Protein AF-0000000073648178 (afdb_homodimer)

Organism: Spodoptera exigua (NCBI:txid7107)

Radius of gyration: 24.56 Å; Cα contacts (8 Å, |Δi|>4): 548; chains: 2; bounding box: 103×76×48 Å

pLDDT: mean 75.95, std 27.5, range [24.44, 98.38]

Sequence (230 aa):
MSKGWILGHNEEDAAQNRVTLTKGETSDDYILFYQQTCDVPAIPYDFGRCDVVYRGEPNEKIYRFETSSSFLPSSIYTEGLGTNVGKVRLVSQRGEMLYAIVRMYGKIIEDNSESMSKGWILGHNEEDAAQNRVTLTKGETSDDYILFYQQTCDVPAIPYDFGRCDVVYRGEPNEKIYRFETSSSFLPSSIYTEGLGTNVGKVRLVSQRGEMLYAIVRMYGKIIEDNSES

Solvent-accessible surface area (backbone atoms only — not comparable to full-atom values): 12731 Å² total; per-residue (Å²): 134,80,78,74,77,71,77,71,75,69,78,66,72,72,66,67,80,65,70,73,72,63,81,65,68,74,76,63,93,55,41,64,73,45,77,46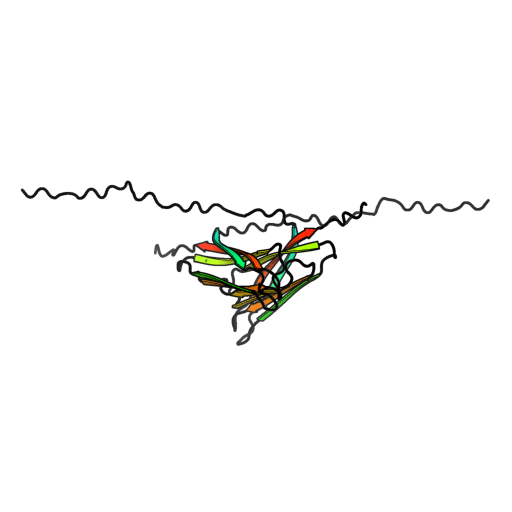,76,43,78,36,68,54,32,85,87,30,64,25,75,45,79,47,76,46,78,54,57,89,45,31,30,28,30,30,44,34,42,34,24,87,35,46,40,47,36,36,40,36,36,28,42,51,30,34,44,38,40,38,38,38,31,20,30,71,45,29,41,28,46,34,40,41,36,33,22,18,47,73,53,75,78,73,59,82,115,135,80,77,75,79,72,77,71,74,69,78,70,74,72,69,70,81,68,71,74,67,58,77,65,69,77,75,62,93,54,41,78,74,46,75,47,75,42,78,37,67,54,32,84,87,30,63,27,77,45,79,47,75,47,79,55,56,90,46,31,28,28,29,31,44,36,41,35,24,88,35,47,39,48,35,36,40,36,35,29,42,50,31,33,42,37,41,37,38,38,31,22,30,70,46,29,41,29,46,35,40,41,37,36,24,17,48,74,55,75,78,74,60,84,114

Secondary structure (DSSP, 8-state):
----------TT------------------EEEEEEEEEE---TTS--EEEEEEE--TTEEEEEEEEE-SS-EEEEEEE-TTSSEEEEEEEEPTTS-EEEEEEEEEEE-------/----------GGG-----------------EEEEEEEEEE---TTS--EEEEEEE--TTEEEEEEEEE-SS-EEEEEEE-TTSSEEEEEEEEPTTS-EEEEEEEEEEE-------

Nearest PDB structures (foldseek):
  3isr-assembly1_B  TM=4.084E-01  e=4.985E-01  Cytophaga hutchinsonii ATCC 33406
  1o7d-assembly1_C  TM=2.820E-01  e=4.710E+00  Bos taurus
  7ehg-assembly5_E  TM=2.317E-01  e=3.996E+00  Microbacterium sp. XT11
  8ag3-assembly1_D  TM=2.705E-01  e=7.712E+00  Vaccinia virus Western Reserve
  3isr-assembly1_B  TM=4.312E-01  e=8.578E-01  Cytophaga hutchinsonii ATCC 33406

Foldseek 3Di:
DPPPPPPPPPPPPCPPVPPVPPPPPVPDVWDWDDKDKDKFAFDAQAKDKDKDKFAADFQWFWADKDKDDPDDWPDKDWDGHRGRMIMIMTIRPHRHIDIMMMITITDGHPPPVPD/DPPPPPPPPPPPPCPPPPPPPPPPPVPDVWDWDDKDKDKFAFDAQAKDKDKDKFAADQQWFWADKDKDDPADWPDKDWDGHGGRMIMIMTIRPHRHIDIMMMITITDGHPPPPPD

Structure (mmCIF, N/CA/C/O backbone):
data_AF-0000000073648178-model_v1
#
loop_
_entity.id
_entity.type
_entity.pdbx_description
1 polymer 'Uncharacterized protein'
#
loop_
_atom_site.group_PDB
_atom_site.id
_atom_site.type_symbol
_atom_site.label_atom_id
_atom_site.label_alt_id
_atom_site.label_comp_id
_atom_site.label_asym_id
_atom_site.label_entity_id
_atom_site.label_seq_id
_atom_site.pdbx_PDB_ins_code
_atom_site.Cartn_x
_atom_site.Cartn_y
_atom_site.Cartn_z
_atom_site.occupancy
_atom_site.B_iso_or_equiv
_atom_site.auth_seq_id
_atom_site.auth_comp_id
_atom_site.auth_asym_id
_atom_site.auth_atom_id
_atom_site.pdbx_PDB_model_num
ATOM 1 N N . MET A 1 1 ? -57.781 -28.844 -22.594 1 25.91 1 MET A N 1
ATOM 2 C CA . MET A 1 1 ? -57.031 -27.875 -23.344 1 25.91 1 MET A CA 1
ATOM 3 C C . MET A 1 1 ? -56.344 -26.859 -22.422 1 25.91 1 MET A C 1
ATOM 5 O O . MET A 1 1 ? -57 -25.922 -21.938 1 25.91 1 MET A O 1
ATOM 9 N N . SER A 1 2 ? -55.594 -27.312 -21.469 1 28.3 2 SER A N 1
ATOM 10 C CA . SER A 1 2 ? -54.969 -26.641 -20.344 1 28.3 2 SER A CA 1
ATOM 11 C C . SER A 1 2 ? -53.969 -25.594 -20.828 1 28.3 2 SER A C 1
ATOM 13 O O . SER A 1 2 ? -53.125 -25.875 -21.672 1 28.3 2 SER A O 1
ATOM 15 N N . LYS A 1 3 ? -54.5 -24.312 -20.812 1 30.58 3 LYS A N 1
ATOM 16 C CA . LYS A 1 3 ? -53.812 -23.062 -21.203 1 30.58 3 LYS A CA 1
ATOM 17 C C . LYS A 1 3 ? -52.5 -22.922 -20.484 1 30.58 3 LYS A C 1
ATOM 19 O O . LYS A 1 3 ? -52.438 -22.859 -19.25 1 30.58 3 LYS A O 1
ATOM 24 N N . GLY A 1 4 ? -51.469 -23.547 -20.984 1 28.3 4 GLY A N 1
ATOM 25 C CA . GLY A 1 4 ? -50.094 -23.531 -20.5 1 28.3 4 GLY A CA 1
ATOM 26 C C . GLY A 1 4 ? -49.562 -22.125 -20.344 1 28.3 4 GLY A C 1
ATOM 27 O O . GLY A 1 4 ? -49.531 -21.328 -21.297 1 28.3 4 GLY A O 1
ATOM 28 N N . TRP A 1 5 ? -49.938 -21.484 -19.188 1 31.59 5 TRP A N 1
ATOM 29 C CA . TRP A 1 5 ? -49.438 -20.156 -18.812 1 31.59 5 TRP A CA 1
ATOM 30 C C . TRP A 1 5 ? -47.938 -20.047 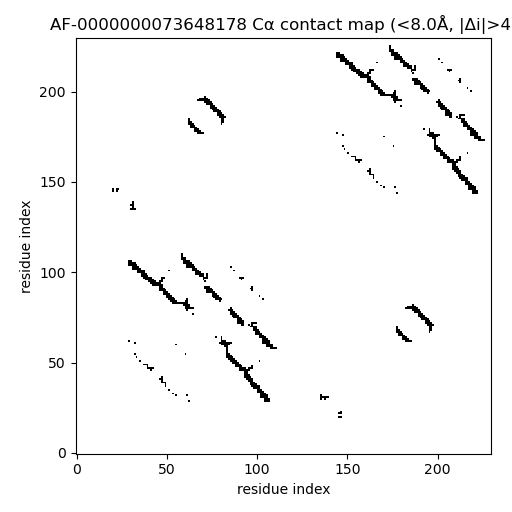-19.031 1 31.59 5 TRP A C 1
ATOM 32 O O . TRP A 1 5 ? -47.156 -20.828 -18.469 1 31.59 5 TRP A O 1
ATOM 42 N N . ILE A 1 6 ? -47.594 -19.859 -20.234 1 29.08 6 ILE A N 1
ATOM 43 C CA . ILE A 1 6 ? -46.219 -19.516 -20.609 1 29.08 6 ILE A CA 1
ATOM 44 C C . ILE A 1 6 ? -45.75 -18.297 -19.812 1 29.08 6 ILE A C 1
ATOM 46 O O . ILE A 1 6 ? -46.375 -17.234 -19.906 1 29.08 6 ILE A O 1
ATOM 50 N N . LEU A 1 7 ? -45.438 -18.516 -18.5 1 28.44 7 LEU A N 1
ATOM 51 C CA . LEU A 1 7 ? -44.781 -17.469 -17.703 1 28.44 7 LEU A CA 1
ATOM 52 C C . LEU A 1 7 ? -43.688 -16.781 -18.531 1 28.44 7 LEU A C 1
ATOM 54 O O . LEU A 1 7 ? -42.719 -17.406 -18.938 1 28.44 7 LEU A O 1
ATOM 58 N N . GLY A 1 8 ? -44.094 -15.906 -19.391 1 30.77 8 GLY A N 1
ATOM 59 C CA . GLY A 1 8 ? -43.25 -14.992 -20.141 1 30.77 8 GLY A CA 1
ATOM 60 C C . GLY A 1 8 ? -42.219 -14.281 -19.266 1 30.77 8 GLY A C 1
ATOM 61 O O . GLY A 1 8 ? -42.594 -13.539 -18.359 1 30.77 8 GLY A O 1
ATOM 62 N N . HIS A 1 9 ? -41.219 -15.086 -18.812 1 29.72 9 HIS A N 1
ATOM 63 C CA . HIS A 1 9 ? -40.094 -14.484 -18.094 1 29.72 9 HIS A CA 1
ATOM 64 C C . HIS A 1 9 ? -39.625 -13.203 -18.781 1 29.72 9 HIS A C 1
ATOM 66 O O . HIS A 1 9 ? -39.312 -13.211 -19.984 1 29.72 9 HIS A O 1
ATOM 72 N N . ASN A 1 10 ? -40.438 -12.172 -18.531 1 28.59 10 ASN A N 1
ATOM 73 C CA . ASN A 1 10 ? -40.094 -10.852 -19.047 1 28.59 10 ASN A CA 1
ATOM 74 C C . ASN A 1 10 ? -38.594 -10.531 -18.844 1 28.59 10 ASN A C 1
ATOM 76 O O . ASN A 1 10 ? -38.094 -10.688 -17.734 1 28.59 10 ASN A O 1
ATOM 80 N N . GLU A 1 11 ? -37.781 -10.656 -19.891 1 29.55 11 GLU A N 1
ATOM 81 C CA . GLU A 1 11 ? -36.406 -10.242 -20.203 1 29.55 11 GLU A CA 1
ATOM 82 C C . GLU A 1 11 ? -36.125 -8.859 -19.625 1 29.55 11 GLU A C 1
ATOM 84 O O . GLU A 1 11 ? -35.031 -8.336 -19.797 1 29.55 11 GLU A O 1
ATOM 89 N N . GLU A 1 12 ? -37.188 -8.133 -19.359 1 28.36 12 GLU A N 1
ATOM 90 C CA . GLU A 1 12 ? -36.938 -6.715 -19.109 1 28.36 12 GLU A CA 1
ATOM 91 C C . GLU A 1 12 ? -36 -6.52 -17.906 1 28.36 12 GLU A C 1
ATOM 93 O O . GLU A 1 12 ? -35.188 -5.609 -17.891 1 28.36 12 GLU A O 1
ATOM 98 N N . ASP A 1 13 ? -36.438 -7.047 -16.734 1 28.56 13 ASP A N 1
ATOM 99 C CA . ASP A 1 13 ? -36 -6.426 -15.5 1 28.56 13 ASP A CA 1
ATOM 100 C C . ASP A 1 13 ? -34.5 -6.727 -15.25 1 28.56 13 ASP A C 1
ATOM 102 O O . ASP A 1 13 ? -34.031 -6.594 -14.133 1 28.56 13 ASP A O 1
ATOM 106 N N . ALA A 1 14 ? -34 -7.723 -15.961 1 25.14 14 ALA A N 1
ATOM 107 C CA . ALA A 1 14 ? -32.562 -7.852 -15.625 1 25.14 14 ALA A CA 1
ATOM 108 C C . ALA A 1 14 ? -31.844 -6.523 -15.797 1 25.14 14 ALA A C 1
ATOM 110 O O . ALA A 1 14 ? -31.281 -6.238 -16.859 1 25.14 14 ALA A O 1
ATOM 111 N N . ALA A 1 15 ? -32.562 -5.418 -15.617 1 26.08 15 ALA A N 1
ATOM 112 C CA . ALA A 1 15 ? -31.766 -4.211 -15.43 1 26.08 15 ALA A CA 1
ATOM 113 C C . ALA A 1 15 ? -30.5 -4.508 -14.633 1 26.08 15 ALA A C 1
ATOM 115 O O . ALA A 1 15 ? -30.578 -4.887 -13.461 1 26.08 15 ALA A O 1
ATOM 116 N N . GLN A 1 16 ? -29.547 -5.195 -15.18 1 26.05 16 GLN A N 1
ATOM 117 C CA . GLN A 1 16 ? -28.156 -5.512 -14.875 1 26.05 16 GLN A CA 1
ATOM 118 C C . GLN A 1 16 ? -27.484 -4.371 -14.109 1 26.05 16 GLN A C 1
ATOM 120 O O . GLN A 1 16 ? -27.5 -3.225 -14.562 1 26.05 16 GLN A O 1
ATOM 125 N N . ASN A 1 17 ? -27.703 -4.355 -12.82 1 25.83 17 ASN A N 1
ATOM 126 C CA . ASN A 1 17 ? -26.938 -3.508 -11.914 1 25.83 17 ASN A CA 1
ATOM 127 C C . ASN A 1 17 ? -25.5 -3.336 -12.398 1 25.83 17 ASN A C 1
ATOM 129 O O . ASN A 1 17 ? -24.656 -4.211 -12.188 1 25.83 17 ASN A O 1
ATOM 133 N N . ARG A 1 18 ? -25.266 -3.045 -13.68 1 24.44 18 ARG A N 1
ATOM 134 C CA . ARG A 1 18 ? -23.984 -2.574 -14.195 1 24.44 18 ARG A CA 1
ATOM 135 C C . ARG A 1 18 ? -23.328 -1.591 -13.234 1 24.44 18 ARG A C 1
ATOM 137 O O . ARG A 1 18 ? -23.781 -0.453 -13.102 1 24.44 18 ARG A O 1
ATOM 144 N N . VAL A 1 19 ? -23.062 -2.07 -12.078 1 28.11 19 VAL A N 1
ATOM 145 C CA . VAL A 1 19 ? -22.125 -1.205 -11.383 1 28.11 19 VAL A CA 1
ATOM 146 C C . VAL A 1 19 ? -21.141 -0.592 -12.375 1 28.11 19 VAL A C 1
ATOM 148 O O . VAL A 1 19 ? -20.422 -1.313 -13.086 1 28.11 19 VAL A O 1
ATOM 151 N N . THR A 1 20 ? -21.469 0.394 -13.109 1 26.48 20 THR A N 1
ATOM 152 C CA . THR A 1 20 ? -20.5 1.237 -13.805 1 26.48 20 THR A CA 1
ATOM 153 C C . THR A 1 20 ? -19.172 1.259 -13.062 1 26.48 20 THR A C 1
ATOM 155 O O . THR A 1 20 ? -19.109 1.673 -11.906 1 26.48 20 THR A O 1
ATOM 158 N N . LEU A 1 21 ? -18.406 0.23 -13.211 1 29.3 21 LEU A N 1
ATOM 159 C CA . LEU A 1 21 ? -17 0.253 -12.875 1 29.3 21 LEU A CA 1
ATOM 160 C C . LEU A 1 21 ? -16.375 1.61 -13.203 1 29.3 21 LEU A C 1
ATOM 162 O O . LEU A 1 21 ? -16.188 1.941 -14.375 1 29.3 21 LEU A O 1
ATOM 166 N N . THR A 1 22 ? -16.969 2.707 -12.836 1 29.34 22 THR A N 1
ATOM 167 C CA . THR A 1 22 ? -16.219 3.951 -12.984 1 29.34 22 THR A CA 1
ATOM 168 C C . THR A 1 22 ? -14.758 3.75 -12.609 1 29.34 22 THR A C 1
ATOM 170 O O . THR A 1 22 ? -14.445 3.1 -11.617 1 29.34 22 THR A O 1
ATOM 173 N N . LYS A 1 23 ? -13.867 3.65 -13.602 1 31.92 23 LYS A N 1
ATOM 174 C CA . LYS A 1 23 ? -12.438 3.912 -13.461 1 31.92 23 LYS A CA 1
ATOM 175 C C . LYS A 1 23 ? -12.18 4.965 -12.383 1 31.92 23 LYS A C 1
ATOM 177 O O . LYS A 1 23 ? -12.344 6.16 -12.625 1 31.92 23 LYS A O 1
ATOM 182 N N . GLY A 1 24 ? -12.852 4.977 -11.406 1 34.22 24 GLY A N 1
ATOM 183 C CA . GLY A 1 24 ? -12.648 5.965 -10.359 1 34.22 24 GLY A CA 1
ATOM 184 C C . GLY A 1 24 ? -11.188 6.18 -10.016 1 34.22 24 GLY A C 1
ATOM 185 O O . GLY A 1 24 ? -10.703 5.684 -9 1 34.22 24 GLY A O 1
ATOM 186 N N . GLU A 1 25 ? -10.344 6.102 -10.953 1 39 25 GLU A N 1
ATOM 187 C CA . GLU A 1 25 ? -9.055 6.637 -10.539 1 39 25 GLU A CA 1
ATOM 188 C C . GLU A 1 25 ? -9.203 8 -9.875 1 39 25 GLU A C 1
ATOM 190 O O . GLU A 1 25 ? -9.773 8.922 -10.453 1 39 25 GLU A O 1
ATOM 195 N N . THR A 1 26 ? -9.648 8.047 -8.695 1 42.16 26 THR A N 1
ATOM 196 C CA . THR A 1 26 ? -9.516 9.352 -8.055 1 42.16 26 THR A CA 1
ATOM 197 C C . THR A 1 26 ? -8.141 9.945 -8.32 1 42.16 26 THR A C 1
ATOM 199 O O . THR A 1 26 ? -7.117 9.367 -7.938 1 42.16 26 THR A O 1
ATOM 202 N N . SER A 1 27 ? -7.988 10.461 -9.531 1 53.22 27 SER A N 1
ATOM 203 C CA . SER A 1 27 ? -6.809 11.188 -9.984 1 53.22 27 SER A CA 1
ATOM 204 C C . SER A 1 27 ? -6.332 12.18 -8.93 1 53.22 27 SER A C 1
ATOM 206 O O . SER A 1 27 ? -7.02 13.156 -8.641 1 53.22 27 SER A O 1
ATOM 208 N N . ASP A 1 28 ? -5.809 11.641 -7.855 1 64.88 28 ASP A N 1
ATOM 209 C CA . ASP A 1 28 ? -5.137 12.617 -7.008 1 64.88 28 ASP A CA 1
ATOM 210 C C . ASP A 1 28 ? -3.998 13.312 -7.758 1 64.88 28 ASP A C 1
ATOM 212 O O . ASP A 1 28 ? -3.52 12.805 -8.773 1 64.88 28 ASP A O 1
ATOM 216 N N . ASP A 1 29 ? -3.908 14.594 -7.652 1 80.56 29 ASP A N 1
ATOM 217 C CA . ASP A 1 29 ? -2.848 15.398 -8.25 1 80.56 29 ASP A CA 1
ATOM 218 C C . ASP A 1 29 ? -1.495 15.086 -7.613 1 80.56 29 ASP A C 1
ATOM 220 O O . ASP A 1 29 ? -0.691 15.992 -7.375 1 80.56 29 ASP A O 1
ATOM 224 N N . TYR A 1 30 ? -1.345 13.812 -7.25 1 87.38 30 TYR A N 1
ATOM 225 C CA . TYR A 1 30 ? -0.057 13.469 -6.66 1 87.38 30 TYR A CA 1
ATOM 226 C C . TYR A 1 30 ? 0.984 13.195 -7.738 1 87.38 30 TYR A C 1
ATOM 228 O O . TYR A 1 30 ? 0.65 12.719 -8.828 1 87.38 30 TYR A O 1
ATOM 236 N N . ILE A 1 31 ? 2.17 13.531 -7.324 1 90.44 31 ILE A N 1
ATOM 237 C CA . ILE A 1 31 ? 3.332 13.289 -8.172 1 90.44 31 ILE A CA 1
ATOM 238 C C . ILE A 1 31 ? 4.012 11.992 -7.758 1 90.44 31 ILE A C 1
ATOM 240 O O . ILE A 1 31 ? 4.148 11.703 -6.566 1 90.44 31 ILE A O 1
ATOM 244 N N . LEU A 1 32 ? 4.469 11.227 -8.773 1 93.44 32 LEU A N 1
ATOM 245 C CA . LEU A 1 32 ? 5.273 10.047 -8.477 1 93.44 32 LEU A CA 1
ATOM 246 C C . LEU A 1 32 ? 6.66 10.453 -7.98 1 93.44 32 LEU A C 1
ATOM 248 O O . LEU A 1 32 ? 7.457 11.008 -8.742 1 93.44 32 LEU A O 1
ATOM 252 N N . PHE A 1 33 ? 6.922 10.172 -6.727 1 93.75 33 PHE A N 1
ATOM 253 C CA . PHE A 1 33 ? 8.227 10.508 -6.164 1 93.75 33 PHE A CA 1
ATOM 254 C C . PHE A 1 33 ? 9.234 9.391 -6.438 1 93.75 33 PHE A C 1
ATOM 256 O O . PHE A 1 33 ? 10.398 9.664 -6.734 1 93.75 33 PHE A O 1
ATOM 263 N N . TYR A 1 34 ? 8.789 8.242 -6.297 1 94.19 34 TYR A N 1
ATOM 264 C CA . TYR A 1 34 ? 9.734 7.129 -6.266 1 94.19 34 TYR A CA 1
ATOM 265 C C . TYR A 1 34 ? 9.086 5.844 -6.762 1 94.19 34 TYR A C 1
ATOM 267 O O . TYR A 1 34 ? 7.918 5.574 -6.461 1 94.19 34 TYR A O 1
ATOM 275 N N . GLN A 1 35 ? 9.805 5.023 -7.555 1 95.25 35 GLN A N 1
ATOM 276 C CA . GLN A 1 35 ? 9.414 3.691 -8.008 1 95.25 35 GLN A CA 1
ATOM 277 C C . GLN A 1 35 ? 10.578 2.711 -7.91 1 95.25 35 GLN A C 1
ATOM 279 O O . GLN A 1 35 ? 11.711 3.047 -8.266 1 95.25 35 GLN A O 1
ATOM 284 N N . GLN A 1 36 ? 10.266 1.579 -7.383 1 96.19 36 GLN A N 1
ATOM 285 C CA . GLN A 1 36 ? 11.273 0.532 -7.328 1 96.19 36 GLN A CA 1
ATOM 286 C C . GLN A 1 36 ? 10.664 -0.84 -7.598 1 96.19 36 GLN A C 1
ATOM 288 O O . GLN A 1 36 ? 9.578 -1.147 -7.113 1 96.19 36 GLN A O 1
ATOM 293 N N . THR A 1 37 ? 11.375 -1.615 -8.367 1 94.25 37 THR A N 1
ATOM 294 C CA . THR A 1 37 ? 10.977 -3.002 -8.594 1 94.25 37 THR A CA 1
ATOM 295 C C . THR A 1 37 ? 11.719 -3.938 -7.645 1 94.25 37 THR A C 1
ATOM 297 O O . THR A 1 37 ? 12.938 -3.854 -7.504 1 94.25 37 THR A O 1
ATOM 300 N N . CYS A 1 38 ? 10.945 -4.75 -6.953 1 94.56 38 CYS A N 1
ATOM 301 C CA . CYS A 1 38 ? 11.5 -5.84 -6.16 1 94.56 38 CYS A CA 1
ATOM 302 C C . CYS A 1 38 ? 11.531 -7.137 -6.957 1 94.56 38 CYS A C 1
ATOM 304 O O . CYS A 1 38 ? 10.492 -7.578 -7.469 1 94.56 38 CYS A O 1
ATOM 306 N N . ASP A 1 39 ? 12.648 -7.691 -7.098 1 94.19 39 ASP A N 1
ATOM 307 C CA . ASP A 1 39 ? 12.844 -8.961 -7.797 1 94.19 39 ASP A CA 1
ATOM 308 C C . ASP A 1 39 ? 13.766 -9.883 -7.004 1 94.19 39 ASP A C 1
ATOM 310 O O . ASP A 1 39 ? 14.992 -9.766 -7.098 1 94.19 39 ASP A O 1
ATOM 314 N N . VAL A 1 40 ? 13.203 -10.766 -6.27 1 94.56 40 VAL A N 1
ATOM 315 C CA . VAL A 1 40 ? 13.93 -11.703 -5.414 1 94.56 40 VAL A CA 1
ATOM 316 C C . VAL A 1 40 ? 13.633 -13.141 -5.848 1 94.56 40 VAL A C 1
ATOM 318 O O . VAL A 1 40 ? 12.477 -13.57 -5.824 1 94.56 40 VAL A O 1
ATOM 321 N N . PRO A 1 41 ? 14.648 -13.75 -6.316 1 94.12 41 PRO A N 1
ATOM 322 C CA . PRO A 1 41 ? 14.406 -15.133 -6.73 1 94.12 41 PRO A CA 1
ATOM 323 C C . PRO A 1 41 ? 13.844 -15.992 -5.602 1 94.12 41 PRO A C 1
ATOM 325 O O . PRO A 1 41 ? 14.016 -15.664 -4.426 1 94.12 41 PRO A O 1
ATOM 328 N N . ALA A 1 42 ? 13.219 -17.109 -6.066 1 93.06 42 ALA A N 1
ATOM 329 C CA . ALA A 1 42 ? 12.719 -18.062 -5.066 1 93.06 42 ALA A CA 1
ATOM 330 C C . ALA A 1 42 ? 13.867 -18.656 -4.262 1 93.06 42 ALA A C 1
ATOM 332 O O . ALA A 1 42 ? 14.922 -18.969 -4.816 1 93.06 42 ALA A O 1
ATOM 333 N N . ILE A 1 43 ? 13.742 -18.609 -2.975 1 91.94 43 ILE A N 1
ATOM 334 C CA . ILE A 1 43 ? 14.672 -19.281 -2.076 1 91.94 43 ILE A CA 1
ATOM 335 C C . ILE A 1 43 ? 14.039 -20.562 -1.536 1 91.94 43 ILE A C 1
ATOM 337 O O . ILE A 1 43 ? 13.039 -20.5 -0.813 1 91.94 43 ILE A O 1
ATOM 341 N N . PRO A 1 44 ? 14.602 -21.719 -1.925 1 91.69 44 PRO A N 1
ATOM 342 C CA . PRO A 1 44 ? 13.977 -22.969 -1.48 1 91.69 44 PRO A CA 1
ATOM 343 C C . PRO A 1 44 ? 13.773 -23.016 0.032 1 91.69 44 PRO A C 1
ATOM 345 O O . PRO A 1 44 ? 14.695 -22.719 0.794 1 91.69 44 PRO A O 1
ATOM 348 N N . TYR A 1 45 ? 12.555 -23.266 0.452 1 92.5 45 TYR A N 1
ATOM 349 C CA . TYR A 1 45 ? 12.148 -23.516 1.829 1 92.5 45 TYR A CA 1
ATOM 350 C C . TYR A 1 45 ? 12.258 -22.25 2.67 1 92.5 45 TYR A C 1
ATOM 352 O O . TYR A 1 45 ? 12.344 -22.328 3.898 1 92.5 45 TYR A O 1
ATOM 360 N N . ASP A 1 46 ? 12.461 -21.203 2.025 1 94.69 46 ASP A N 1
ATOM 361 C CA . ASP A 1 46 ? 12.594 -19.969 2.781 1 94.69 46 ASP A CA 1
ATOM 362 C C . ASP A 1 46 ? 11.812 -18.828 2.117 1 94.69 46 ASP A C 1
ATOM 364 O O . ASP A 1 46 ? 11.234 -19.016 1.044 1 94.69 46 ASP A O 1
ATOM 368 N N . PHE A 1 47 ? 11.711 -17.719 2.861 1 93.88 47 PHE A N 1
ATOM 369 C CA . PHE A 1 47 ? 11.039 -16.531 2.35 1 93.88 47 PHE A CA 1
ATOM 370 C C . PHE A 1 47 ? 12.047 -15.555 1.749 1 93.88 47 PHE A C 1
ATOM 372 O O . PHE A 1 47 ? 13.195 -15.484 2.201 1 93.88 47 PHE A O 1
ATOM 379 N N . GLY A 1 48 ? 11.617 -14.906 0.682 1 94 48 GLY A N 1
ATOM 380 C CA . GLY A 1 48 ? 12.344 -13.742 0.203 1 94 48 GLY A CA 1
ATOM 381 C C . GLY A 1 48 ? 11.852 -12.445 0.809 1 94 48 GLY A C 1
ATOM 382 O O . GLY A 1 48 ? 10.68 -12.32 1.167 1 94 48 GLY A O 1
ATOM 383 N N . ARG A 1 49 ? 12.773 -11.461 0.94 1 95.56 49 ARG A N 1
ATOM 384 C CA . ARG A 1 49 ? 12.43 -10.156 1.497 1 95.56 49 ARG A CA 1
ATOM 385 C C . ARG A 1 49 ? 12.992 -9.031 0.644 1 95.56 49 ARG A C 1
ATOM 387 O O . ARG A 1 49 ? 14.094 -9.148 0.1 1 95.56 49 ARG A O 1
ATOM 394 N N . CYS A 1 50 ? 12.227 -8.039 0.535 1 96.69 50 CYS A N 1
ATOM 395 C CA . CYS A 1 50 ? 12.656 -6.812 -0.134 1 96.69 50 CYS A CA 1
ATOM 396 C C . CYS A 1 50 ? 12.234 -5.582 0.662 1 96.69 50 CYS A C 1
ATOM 398 O O . CYS A 1 50 ? 11.047 -5.363 0.893 1 96.69 50 CYS A O 1
ATOM 400 N N . ASP A 1 51 ? 13.156 -4.762 1.087 1 98.06 51 ASP A N 1
ATOM 401 C CA . ASP A 1 51 ? 12.898 -3.496 1.767 1 98.06 51 ASP A CA 1
ATOM 402 C C . ASP A 1 51 ? 13.133 -2.312 0.83 1 98.06 51 ASP A C 1
ATOM 404 O O . ASP A 1 51 ? 14.227 -2.15 0.292 1 98.06 51 ASP A O 1
ATOM 408 N N . VAL A 1 52 ? 12.109 -1.564 0.663 1 97.69 52 VAL A N 1
ATOM 409 C CA . VAL A 1 52 ? 12.172 -0.357 -0.153 1 97.69 52 VAL A CA 1
ATOM 410 C C . VAL A 1 52 ? 12.141 0.877 0.746 1 97.69 52 VAL A C 1
ATOM 412 O O . VAL A 1 52 ? 11.242 1.026 1.575 1 97.69 52 VAL A O 1
ATOM 415 N N . VAL A 1 53 ? 13.109 1.747 0.615 1 98.25 53 VAL A N 1
ATOM 416 C CA . VAL A 1 53 ? 13.156 2.963 1.421 1 98.25 53 VAL A CA 1
ATOM 417 C C . VAL A 1 53 ? 13.359 4.176 0.514 1 98.25 53 VAL A C 1
ATOM 419 O O . VAL A 1 53 ? 14.227 4.172 -0.357 1 98.25 53 VAL A O 1
ATOM 422 N N . TYR A 1 54 ? 12.586 5.125 0.671 1 97.69 54 TYR A N 1
ATOM 423 C CA . TYR A 1 54 ? 12.703 6.422 0.012 1 97.69 54 TYR A CA 1
ATOM 424 C C . TYR A 1 54 ? 12.922 7.535 1.03 1 97.69 54 TYR A C 1
ATOM 426 O O . TYR A 1 54 ? 12.211 7.617 2.033 1 97.69 54 TYR A O 1
ATOM 434 N N . ARG A 1 55 ? 13.852 8.352 0.839 1 97.62 55 ARG A N 1
ATOM 435 C CA . ARG A 1 55 ? 14.117 9.555 1.619 1 97.62 55 ARG A CA 1
ATOM 436 C C . ARG A 1 55 ? 14.102 10.797 0.732 1 97.62 55 ARG A C 1
ATOM 438 O O . ARG A 1 55 ? 15.086 11.094 0.047 1 97.62 55 ARG A O 1
ATOM 445 N N . GLY A 1 56 ? 13.023 11.438 0.773 1 96.06 56 GLY A N 1
ATOM 446 C CA . GLY A 1 56 ? 12.859 12.625 -0.053 1 96.06 56 GLY A CA 1
ATOM 447 C C . GLY A 1 56 ? 13.305 13.898 0.638 1 96.06 56 GLY A C 1
ATOM 448 O O . GLY A 1 56 ? 13.734 13.867 1.791 1 96.06 56 GLY A O 1
ATOM 449 N N . GLU A 1 57 ? 13.258 15.023 -0.14 1 94.81 57 GLU A N 1
ATOM 450 C CA . GLU A 1 57 ? 13.508 16.344 0.426 1 94.81 57 GLU A CA 1
ATOM 451 C C . GLU A 1 57 ? 12.445 16.703 1.463 1 94.81 57 GLU A C 1
ATOM 453 O O . GLU A 1 57 ? 11.32 16.219 1.408 1 94.81 57 GLU A O 1
ATOM 458 N N . PRO A 1 58 ? 12.828 17.594 2.4 1 94.88 58 PRO A N 1
ATOM 459 C CA . PRO A 1 58 ? 11.898 17.938 3.48 1 94.88 58 PRO A CA 1
ATOM 460 C C . PRO A 1 58 ? 10.578 18.5 2.963 1 94.88 58 PRO A C 1
ATOM 462 O O . PRO A 1 58 ? 9.547 18.375 3.635 1 94.88 58 PRO A O 1
ATOM 465 N N . ASN A 1 59 ? 10.555 19.125 1.765 1 94.5 59 ASN A N 1
ATOM 466 C CA . ASN A 1 59 ? 9.328 19.719 1.252 1 94.5 59 ASN A CA 1
ATOM 467 C C . ASN A 1 59 ? 8.484 18.703 0.481 1 94.5 59 ASN A C 1
ATOM 469 O O . ASN A 1 59 ? 7.414 19.047 -0.025 1 94.5 59 ASN A O 1
ATOM 473 N N . GLU A 1 60 ? 8.977 17.453 0.369 1 92.69 60 GLU A N 1
ATOM 474 C CA . GLU A 1 60 ? 8.188 16.375 -0.217 1 92.69 60 GLU A CA 1
ATOM 475 C C . GLU A 1 60 ? 7.402 15.625 0.853 1 92.69 60 GLU A C 1
ATOM 477 O O . GLU A 1 60 ? 7.949 15.266 1.897 1 92.69 60 GLU A O 1
ATOM 482 N N . LYS A 1 61 ? 6.125 15.391 0.625 1 93.44 61 LYS A N 1
ATOM 483 C CA . LYS A 1 61 ? 5.301 14.562 1.505 1 93.44 61 LYS A CA 1
ATOM 484 C C . LYS A 1 61 ? 4.629 13.438 0.731 1 93.44 61 LYS A C 1
ATOM 486 O O . LYS A 1 61 ? 3.973 13.68 -0.285 1 93.44 61 LYS A O 1
ATOM 491 N N . ILE A 1 62 ? 4.82 12.234 1.211 1 94.56 62 ILE A N 1
ATOM 492 C CA . ILE A 1 62 ? 4.215 11.062 0.586 1 94.56 62 ILE A CA 1
ATOM 493 C C . ILE A 1 62 ? 2.754 10.945 1.018 1 94.56 62 ILE A C 1
ATOM 495 O O . ILE A 1 62 ? 2.451 10.945 2.213 1 94.56 62 ILE A O 1
ATOM 499 N N . TYR A 1 63 ? 1.888 10.766 0.077 1 93.56 63 TYR A N 1
ATOM 500 C CA . TYR A 1 63 ? 0.474 10.688 0.427 1 93.56 63 TYR A CA 1
ATOM 501 C C . TYR A 1 63 ? -0.155 9.414 -0.133 1 93.56 63 TYR A C 1
ATOM 503 O O . TYR A 1 63 ? -1.316 9.117 0.151 1 93.56 63 TYR A O 1
ATOM 511 N N . ARG A 1 64 ? 0.637 8.594 -0.838 1 94 64 ARG A N 1
ATOM 512 C CA . ARG A 1 64 ? 0.097 7.355 -1.391 1 94 64 ARG A CA 1
ATOM 513 C C . ARG A 1 64 ? 1.197 6.32 -1.59 1 94 64 ARG A C 1
ATOM 515 O O . ARG A 1 64 ? 2.273 6.641 -2.102 1 94 64 ARG A O 1
ATOM 522 N N . PHE A 1 65 ? 0.948 5.18 -1.14 1 95.5 65 PHE A N 1
ATOM 523 C CA . PHE A 1 65 ? 1.729 4 -1.484 1 95.5 65 PHE A CA 1
ATOM 524 C C . PHE A 1 65 ? 0.944 3.084 -2.416 1 95.5 65 PHE A C 1
ATOM 526 O O . PHE A 1 65 ? -0.258 2.883 -2.229 1 95.5 65 PHE A O 1
ATOM 533 N N . GLU A 1 66 ? 1.636 2.592 -3.383 1 95.12 66 GLU A N 1
ATOM 534 C CA . GLU A 1 66 ? 1.092 1.581 -4.285 1 95.12 66 GLU A CA 1
ATOM 535 C C . GLU A 1 66 ? 2.045 0.398 -4.426 1 95.12 66 GLU A C 1
ATOM 537 O O . GLU A 1 66 ? 3.254 0.583 -4.59 1 95.12 66 GLU A O 1
ATOM 542 N N . THR A 1 67 ? 1.479 -0.767 -4.262 1 95.62 67 THR A N 1
ATOM 543 C CA . THR A 1 67 ? 2.248 -1.968 -4.57 1 95.62 67 THR A CA 1
ATOM 544 C C . THR A 1 67 ? 1.494 -2.854 -5.559 1 95.62 67 THR A C 1
ATOM 546 O O . THR A 1 67 ? 0.339 -3.213 -5.32 1 95.62 67 THR A O 1
ATOM 549 N N . SER A 1 68 ? 2.186 -3.172 -6.617 1 93.81 68 SER A N 1
ATOM 550 C CA . SER A 1 68 ? 1.627 -4.047 -7.645 1 93.81 68 SER A CA 1
ATOM 551 C C . SER A 1 68 ? 2.471 -5.305 -7.816 1 93.81 68 SER A C 1
ATOM 553 O O . SER A 1 68 ? 3.701 -5.246 -7.781 1 93.81 68 SER A O 1
ATOM 555 N N . SER A 1 69 ? 1.721 -6.375 -7.969 1 91.25 69 SER A N 1
ATOM 556 C CA . SER A 1 69 ? 2.42 -7.633 -8.219 1 91.25 69 SER A CA 1
ATOM 557 C C . SER A 1 69 ? 1.524 -8.625 -8.961 1 91.25 69 SER A C 1
ATOM 559 O O . SER A 1 69 ? 0.32 -8.688 -8.711 1 91.25 69 SER A O 1
ATOM 561 N N . SER A 1 70 ? 2.133 -9.25 -9.898 1 75.75 70 SER A N 1
ATOM 562 C CA . SER A 1 70 ? 1.425 -10.359 -10.531 1 75.75 70 SER A CA 1
ATOM 563 C C . SER A 1 70 ? 1.738 -11.68 -9.852 1 75.75 70 SER A C 1
ATOM 565 O O . SER A 1 70 ? 1.141 -12.711 -10.172 1 75.75 70 SER A O 1
ATOM 567 N N . PHE A 1 71 ? 2.678 -11.547 -8.953 1 74.06 71 PHE A N 1
ATOM 568 C CA . PHE A 1 71 ? 3.049 -12.727 -8.195 1 74.06 71 PHE A CA 1
ATOM 569 C C . PHE A 1 71 ? 2.588 -12.602 -6.742 1 74.06 71 PHE A C 1
ATOM 571 O O . PHE A 1 71 ? 2.1 -11.555 -6.332 1 74.06 71 PHE A O 1
ATOM 578 N N . LEU A 1 72 ? 2.785 -13.594 -5.988 1 68.75 72 LEU A N 1
ATOM 579 C CA . LEU A 1 72 ? 2.09 -13.758 -4.715 1 68.75 72 LEU A CA 1
ATOM 580 C C . LEU A 1 72 ? 3 -13.375 -3.549 1 68.75 72 LEU A C 1
ATOM 582 O O . LEU A 1 72 ? 3.605 -14.25 -2.922 1 68.75 72 LEU A O 1
ATOM 586 N N . PRO A 1 73 ? 3.174 -12.016 -3.338 1 71 73 PRO A N 1
ATOM 587 C CA . PRO A 1 73 ? 3.746 -11.789 -2.008 1 71 73 PRO A CA 1
ATOM 588 C C . PRO A 1 73 ? 2.793 -12.18 -0.881 1 71 73 PRO A C 1
ATOM 590 O O . PRO A 1 73 ? 1.572 -12.078 -1.039 1 71 73 PRO A O 1
ATOM 593 N N . SER A 1 74 ? 3.43 -12.625 0.156 1 80.81 74 SER A N 1
ATOM 594 C CA . SER A 1 74 ? 2.643 -13.016 1.321 1 80.81 74 SER A CA 1
ATOM 595 C C . SER A 1 74 ? 2.164 -11.797 2.1 1 80.81 74 SER A C 1
ATOM 597 O O . SER A 1 74 ? 1.015 -11.75 2.543 1 80.81 74 SER A O 1
ATOM 599 N N . SER A 1 75 ? 3.117 -10.805 2.283 1 94.12 75 SER A N 1
ATOM 600 C CA . SER A 1 75 ? 2.721 -9.656 3.09 1 94.12 75 SER A CA 1
ATOM 601 C C . SER A 1 75 ? 3.51 -8.406 2.703 1 94.12 75 SER A C 1
ATOM 603 O O . SER A 1 75 ? 4.613 -8.508 2.164 1 94.12 75 SER A O 1
ATOM 605 N N . ILE A 1 76 ? 2.9 -7.25 2.949 1 96.62 76 ILE A N 1
ATOM 606 C CA . ILE A 1 76 ? 3.463 -5.926 2.715 1 96.62 76 ILE A CA 1
ATOM 607 C C . ILE A 1 76 ? 3.301 -5.066 3.967 1 96.62 76 ILE A C 1
ATOM 609 O O . ILE A 1 76 ? 2.193 -4.93 4.492 1 96.62 76 ILE A O 1
ATOM 613 N N . TYR A 1 77 ? 4.379 -4.539 4.438 1 97.62 77 TYR A N 1
ATOM 614 C CA . TYR A 1 77 ? 4.375 -3.59 5.547 1 97.62 77 TYR A CA 1
ATOM 615 C C . TYR A 1 77 ? 4.832 -2.211 5.086 1 97.62 77 TYR A C 1
ATOM 617 O O . TYR A 1 77 ? 5.898 -2.074 4.484 1 97.62 77 TYR A O 1
ATOM 625 N N . THR A 1 78 ? 4.027 -1.225 5.371 1 97.19 78 THR A N 1
ATOM 626 C CA . THR A 1 78 ? 4.293 0.112 4.852 1 97.19 78 THR A CA 1
ATOM 627 C C . THR A 1 78 ? 4.223 1.149 5.969 1 97.19 78 THR A C 1
ATOM 629 O O . THR A 1 78 ? 3.34 1.087 6.824 1 97.19 78 THR A O 1
ATOM 632 N N . GLU A 1 79 ? 5.16 2.146 5.934 1 95.81 79 GLU A N 1
ATOM 633 C CA . GLU A 1 79 ? 5.172 3.279 6.855 1 95.81 79 GLU A CA 1
ATOM 634 C C . GLU A 1 79 ? 5.637 4.555 6.156 1 95.81 79 GLU A C 1
ATOM 636 O O . GLU A 1 79 ? 6.402 4.496 5.195 1 95.81 79 GLU A O 1
ATOM 641 N N . GLY A 1 80 ? 5.098 5.668 6.695 1 94.44 80 GLY A N 1
ATOM 642 C CA . GLY A 1 80 ? 5.727 6.914 6.277 1 94.44 80 GLY A CA 1
ATOM 643 C C . GLY A 1 80 ? 4.781 7.852 5.555 1 94.44 80 GLY A C 1
ATOM 644 O O . GLY A 1 80 ? 5.195 8.898 5.055 1 94.44 80 GLY A O 1
ATOM 645 N N . LEU A 1 81 ? 3.488 7.488 5.453 1 93.19 81 LEU A N 1
ATOM 646 C CA . LEU A 1 81 ? 2.533 8.422 4.875 1 93.19 81 LEU A CA 1
ATOM 647 C C . LEU A 1 81 ? 2.553 9.75 5.621 1 93.19 81 LEU A C 1
ATOM 649 O O . LEU A 1 81 ? 2.639 9.773 6.852 1 93.19 81 LEU A O 1
ATOM 653 N N . GLY A 1 82 ? 2.428 10.844 4.879 1 90.81 82 GLY A N 1
ATOM 654 C CA . GLY A 1 82 ? 2.432 12.172 5.465 1 90.81 82 GLY A CA 1
ATOM 655 C C . GLY A 1 82 ? 3.826 12.711 5.715 1 90.81 82 GLY A C 1
ATOM 656 O O . GLY A 1 82 ? 3.988 13.844 6.164 1 90.81 82 GLY A O 1
ATOM 657 N N . THR A 1 83 ? 4.828 11.914 5.512 1 93.38 83 THR A N 1
ATOM 658 C CA . THR A 1 83 ? 6.207 12.336 5.727 1 93.38 83 THR A CA 1
ATOM 659 C C . THR A 1 83 ? 7.008 12.25 4.43 1 93.38 83 THR A C 1
ATOM 661 O O . THR A 1 83 ? 6.457 11.914 3.377 1 93.38 83 THR A O 1
ATOM 664 N N . ASN A 1 84 ? 8.297 12.633 4.535 1 94.19 84 ASN A N 1
ATOM 665 C CA . ASN A 1 84 ? 9.148 12.586 3.357 1 94.19 84 ASN A CA 1
ATOM 666 C C . ASN A 1 84 ? 9.969 11.297 3.316 1 94.19 84 ASN A C 1
ATOM 668 O O . ASN A 1 84 ? 10.828 11.133 2.445 1 94.19 84 ASN A O 1
ATOM 672 N N . VAL A 1 85 ? 9.75 10.461 4.277 1 96.44 85 VAL A N 1
ATOM 673 C CA . VAL A 1 85 ? 10.445 9.172 4.301 1 96.44 85 VAL A CA 1
ATOM 674 C C . VAL A 1 85 ? 9.43 8.039 4.215 1 96.44 85 VAL A C 1
ATOM 676 O O . VAL A 1 85 ? 8.5 7.965 5.023 1 96.44 85 VAL A O 1
ATOM 679 N N . GLY A 1 86 ? 9.562 7.223 3.264 1 96.75 86 GLY A N 1
ATOM 680 C CA . GLY A 1 86 ? 8.703 6.062 3.092 1 96.75 86 GLY A CA 1
ATOM 681 C C . GLY A 1 86 ? 9.453 4.746 3.172 1 96.75 86 GLY A C 1
ATOM 682 O O . GLY A 1 86 ? 10.57 4.633 2.666 1 96.75 86 GLY A O 1
ATOM 683 N N . LYS A 1 87 ? 8.82 3.793 3.811 1 98 87 LYS A N 1
ATOM 684 C CA . LYS A 1 8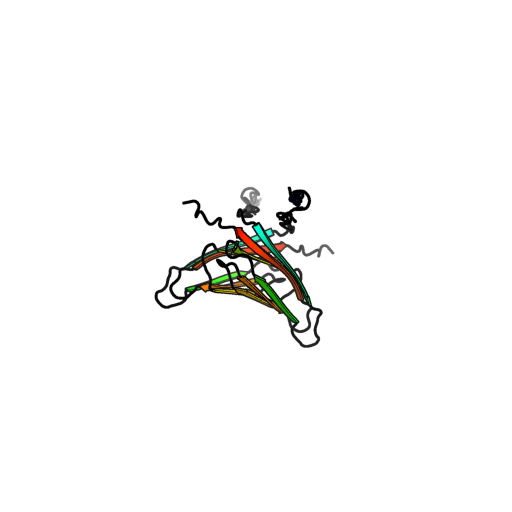7 ? 9.367 2.445 3.932 1 98 87 LYS A CA 1
ATOM 685 C C . LYS A 1 87 ? 8.32 1.391 3.58 1 98 87 LYS A C 1
ATOM 687 O O . LYS A 1 87 ? 7.184 1.46 4.043 1 98 87 LYS A O 1
ATOM 692 N N . VAL A 1 88 ? 8.695 0.435 2.793 1 97.69 88 VAL A N 1
ATOM 693 C CA . VAL A 1 88 ? 7.863 -0.708 2.438 1 97.69 88 VAL A CA 1
ATOM 694 C C . VAL A 1 88 ? 8.68 -1.996 2.543 1 97.69 88 VAL A C 1
ATOM 696 O O . VAL A 1 88 ? 9.766 -2.102 1.968 1 97.69 88 VAL A O 1
ATOM 699 N N . ARG A 1 89 ? 8.18 -2.951 3.254 1 97.88 89 ARG A N 1
ATOM 700 C CA . ARG A 1 89 ? 8.789 -4.277 3.312 1 97.88 89 ARG A CA 1
ATOM 701 C C . ARG A 1 89 ? 7.863 -5.332 2.713 1 97.88 89 ARG A C 1
ATOM 703 O O . ARG A 1 89 ? 6.703 -5.445 3.111 1 97.88 89 ARG A O 1
ATOM 710 N N . LEU A 1 90 ? 8.375 -6.039 1.803 1 96.5 90 LEU A N 1
ATOM 711 C CA . LEU A 1 90 ? 7.652 -7.148 1.192 1 96.5 90 LEU A CA 1
ATOM 712 C C . LEU A 1 90 ? 8.266 -8.484 1.594 1 96.5 90 LEU A C 1
ATOM 714 O O . LEU A 1 90 ? 9.492 -8.617 1.646 1 96.5 90 LEU A O 1
ATOM 718 N N . VAL A 1 91 ? 7.422 -9.391 1.855 1 96.06 91 VAL A N 1
ATOM 719 C CA . VAL A 1 91 ? 7.852 -10.75 2.162 1 96.06 91 VAL A CA 1
ATOM 720 C C . VAL A 1 91 ? 7.137 -11.734 1.24 1 96.06 91 VAL A C 1
ATOM 722 O O . VAL A 1 91 ? 5.91 -11.703 1.114 1 96.06 91 VAL A O 1
ATOM 725 N N . SER A 1 92 ? 7.938 -12.578 0.594 1 93.69 92 SER A N 1
ATOM 726 C CA . SER A 1 92 ? 7.359 -13.562 -0.32 1 93.69 92 SER A CA 1
ATOM 727 C C . SER A 1 92 ? 6.703 -14.703 0.442 1 93.69 92 SER A C 1
ATOM 729 O O . SER A 1 92 ? 6.883 -14.836 1.654 1 93.69 92 SER A O 1
ATOM 731 N N . GLN A 1 93 ? 5.91 -15.461 -0.31 1 92.44 93 GLN A N 1
ATOM 732 C CA . GLN A 1 93 ? 5.57 -16.781 0.205 1 92.44 93 GLN A CA 1
ATOM 733 C C . GLN A 1 93 ? 6.797 -17.688 0.252 1 92.44 93 GLN A C 1
ATOM 735 O O . GLN A 1 93 ? 7.766 -17.469 -0.479 1 92.44 93 GLN A O 1
ATOM 740 N N . ARG A 1 94 ? 6.695 -18.594 1.118 1 92.5 94 ARG A N 1
ATOM 741 C CA . ARG A 1 94 ? 7.801 -19.547 1.232 1 92.5 94 ARG A CA 1
ATOM 742 C C . ARG A 1 94 ? 8.031 -20.281 -0.083 1 92.5 94 ARG A C 1
ATOM 744 O O . ARG A 1 94 ? 7.086 -20.797 -0.683 1 92.5 94 ARG A O 1
ATOM 751 N N . GLY A 1 95 ? 9.312 -20.328 -0.53 1 92.94 95 GLY A N 1
ATOM 752 C CA . GLY A 1 95 ? 9.688 -21.078 -1.716 1 92.94 95 GLY A CA 1
ATOM 753 C C . GLY A 1 95 ? 9.297 -20.391 -3.01 1 92.94 95 GLY A C 1
ATOM 754 O O . GLY A 1 95 ? 9.469 -20.953 -4.094 1 92.94 95 GLY A O 1
ATOM 755 N N . GLU A 1 96 ? 8.75 -19.156 -2.959 1 91.5 96 GLU A N 1
ATOM 756 C CA . GLU A 1 96 ? 8.281 -18.469 -4.16 1 91.5 96 GLU A CA 1
ATOM 757 C C . GLU A 1 96 ? 9.102 -17.219 -4.438 1 91.5 96 GLU A C 1
ATOM 759 O O . GLU A 1 96 ? 9.711 -16.656 -3.525 1 91.5 96 GLU A O 1
ATOM 764 N N . MET A 1 97 ? 9.148 -16.812 -5.621 1 93 97 MET A N 1
ATOM 765 C CA . MET A 1 97 ? 9.82 -15.578 -6 1 93 97 MET A CA 1
ATOM 766 C C . MET A 1 97 ? 9.008 -14.359 -5.555 1 93 97 MET A C 1
ATOM 768 O O . MET A 1 97 ? 7.797 -14.461 -5.355 1 93 97 MET A O 1
ATOM 772 N N . LEU A 1 98 ? 9.75 -13.336 -5.34 1 93 98 LEU A N 1
ATOM 773 C CA . LEU A 1 98 ? 9.125 -12.047 -5.059 1 93 98 LEU A CA 1
ATOM 774 C C . LEU A 1 98 ? 9.359 -11.07 -6.203 1 93 98 LEU A C 1
ATOM 776 O O . LEU A 1 98 ? 10.508 -10.695 -6.48 1 93 98 LEU A O 1
ATOM 780 N N . TYR A 1 99 ? 8.234 -10.82 -6.922 1 93.44 99 TYR A N 1
ATOM 781 C CA . TYR A 1 99 ? 8.266 -9.766 -7.926 1 93.44 99 TYR A CA 1
ATOM 782 C C . TYR A 1 99 ? 7.156 -8.75 -7.684 1 93.44 99 TYR A C 1
ATOM 784 O O . TYR A 1 99 ? 5.973 -9.102 -7.66 1 93.44 99 TYR A O 1
ATOM 792 N N . ALA A 1 100 ? 7.543 -7.543 -7.527 1 93.88 100 ALA A N 1
ATOM 793 C CA . ALA A 1 100 ? 6.578 -6.484 -7.25 1 93.88 100 ALA A CA 1
ATOM 794 C C . ALA A 1 100 ? 7.152 -5.113 -7.602 1 93.88 100 ALA A C 1
ATOM 796 O O . ALA A 1 100 ? 8.367 -4.934 -7.637 1 93.88 100 ALA A O 1
ATOM 797 N N . ILE A 1 101 ? 6.238 -4.195 -7.867 1 93.5 101 ILE A N 1
ATOM 798 C CA . ILE A 1 101 ? 6.613 -2.803 -8.086 1 93.5 101 ILE A CA 1
ATOM 799 C C . ILE A 1 101 ? 6.008 -1.93 -6.984 1 93.5 101 ILE A C 1
ATOM 801 O O . ILE A 1 101 ? 4.801 -1.974 -6.742 1 93.5 101 ILE A O 1
ATOM 805 N N . VAL A 1 102 ? 6.883 -1.191 -6.312 1 95.12 102 VAL A N 1
ATOM 806 C CA . VAL A 1 102 ? 6.461 -0.251 -5.281 1 95.12 102 VAL A CA 1
ATOM 807 C C . VAL A 1 102 ? 6.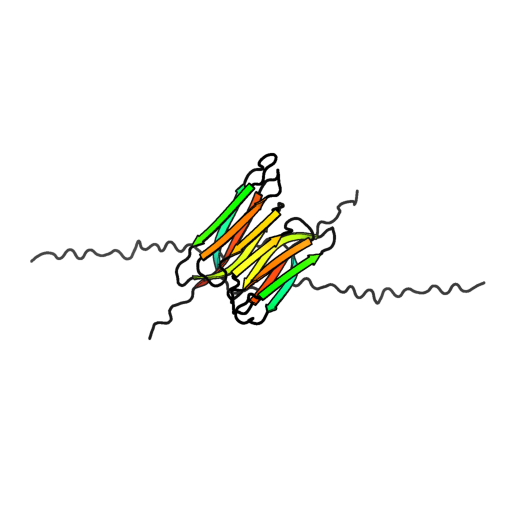543 1.177 -5.816 1 95.12 102 VAL A C 1
ATOM 809 O O . VAL A 1 102 ? 7.551 1.565 -6.41 1 95.12 102 VAL A O 1
ATOM 812 N N . ARG A 1 103 ? 5.426 1.888 -5.559 1 95.06 103 ARG A N 1
ATOM 813 C CA . ARG A 1 103 ? 5.387 3.291 -5.957 1 95.06 103 ARG A CA 1
ATOM 814 C C . ARG A 1 103 ? 4.941 4.176 -4.797 1 95.06 103 ARG A C 1
ATOM 816 O O . ARG A 1 103 ? 4.055 3.801 -4.031 1 95.06 103 ARG A O 1
ATOM 823 N N . MET A 1 104 ? 5.598 5.301 -4.699 1 94.44 104 MET A N 1
ATOM 824 C CA . MET A 1 104 ? 5.254 6.316 -3.705 1 94.44 104 MET A CA 1
ATOM 825 C C . MET A 1 104 ? 4.938 7.648 -4.379 1 94.44 104 MET A C 1
ATOM 827 O O . MET A 1 104 ? 5.715 8.133 -5.203 1 94.44 104 MET A O 1
ATOM 831 N N . TYR A 1 105 ? 3.812 8.109 -4.051 1 94.06 105 TYR A N 1
ATOM 832 C CA . TYR A 1 105 ? 3.336 9.367 -4.609 1 94.06 105 TYR A CA 1
ATOM 833 C C . TYR A 1 105 ? 3.158 10.414 -3.518 1 94.06 105 TYR A C 1
ATOM 835 O O . TYR A 1 105 ? 2.932 10.078 -2.354 1 94.06 105 TYR A O 1
ATOM 843 N N . GLY A 1 106 ? 3.221 11.695 -3.982 1 92.88 106 GLY A N 1
ATOM 844 C CA . GLY A 1 106 ? 2.977 12.758 -3.018 1 92.88 106 GLY A CA 1
ATOM 845 C C . GLY A 1 106 ? 2.992 14.148 -3.639 1 92.88 106 GLY A C 1
ATOM 846 O O . GLY A 1 106 ? 2.643 14.312 -4.809 1 92.88 106 GLY A O 1
ATOM 847 N N . LYS A 1 107 ? 3.172 15.133 -2.705 1 92.44 107 LYS A N 1
ATOM 848 C CA . LYS A 1 107 ? 3.203 16.531 -3.115 1 92.44 107 LYS A CA 1
ATOM 849 C C . LYS A 1 107 ? 4.453 17.234 -2.592 1 92.44 107 LYS A C 1
ATOM 851 O O . LYS A 1 107 ? 5.02 16.828 -1.574 1 92.44 107 LYS A O 1
ATOM 856 N N . ILE A 1 108 ? 4.914 18.188 -3.357 1 91.56 108 ILE A N 1
ATOM 857 C CA . ILE A 1 108 ? 5.945 19.109 -2.904 1 91.56 108 ILE A CA 1
ATOM 858 C C . ILE A 1 108 ? 5.293 20.328 -2.252 1 91.56 108 ILE A C 1
ATOM 860 O O . ILE A 1 108 ? 4.52 21.047 -2.893 1 91.56 108 ILE A O 1
ATOM 864 N N . ILE A 1 109 ? 5.57 20.516 -1.001 1 87.75 109 ILE A N 1
ATOM 865 C CA . ILE A 1 109 ? 4.93 21.594 -0.269 1 87.75 109 ILE A CA 1
ATOM 866 C C . ILE A 1 109 ? 5.828 22.828 -0.281 1 87.75 109 ILE A C 1
ATOM 868 O O . ILE A 1 109 ? 7.012 22.75 0.057 1 87.75 109 ILE A O 1
ATOM 872 N N . GLU A 1 110 ? 5.656 23.797 -1.135 1 77.56 110 GLU A N 1
ATOM 873 C CA . GLU A 1 110 ? 6.445 25.016 -1.208 1 77.56 110 GLU A CA 1
ATOM 874 C C . GLU A 1 110 ? 6.359 25.812 0.094 1 77.56 110 GLU A C 1
ATOM 876 O O . GLU A 1 110 ? 5.301 25.875 0.723 1 77.56 110 GLU A O 1
ATOM 881 N N . ASP A 1 111 ? 7.543 25.906 0.853 1 62.84 111 ASP A N 1
ATOM 882 C CA . ASP A 1 111 ? 7.609 26.828 1.979 1 62.84 111 ASP A CA 1
ATOM 883 C C . ASP A 1 111 ? 7.047 28.203 1.597 1 62.84 111 ASP A C 1
ATOM 885 O O . ASP A 1 111 ? 7.508 28.828 0.638 1 62.84 111 ASP A O 1
ATOM 889 N N . ASN A 1 112 ? 5.816 28.406 1.612 1 53.56 112 ASN A N 1
ATOM 890 C CA . ASN A 1 112 ? 5.461 29.812 1.438 1 53.56 112 ASN A CA 1
ATOM 891 C C . ASN A 1 112 ? 6.27 30.719 2.365 1 53.56 112 ASN A C 1
ATOM 893 O O . ASN A 1 112 ? 5.859 30.984 3.494 1 53.56 112 ASN A O 1
ATOM 897 N N . SER A 1 113 ? 7.34 30.469 2.838 1 46.62 113 SER A N 1
ATOM 898 C CA . SER A 1 113 ? 7.941 31.594 3.545 1 46.62 113 SER A CA 1
ATOM 899 C C . SER A 1 113 ? 8.078 32.812 2.633 1 46.62 113 SER A C 1
ATOM 901 O O . SER A 1 113 ? 8.836 33.75 2.936 1 46.62 113 SER A O 1
ATOM 903 N N . GLU A 1 114 ? 7.555 32.969 1.457 1 41.5 114 GLU A N 1
ATOM 904 C CA . GLU A 1 114 ? 7.723 34.375 1.055 1 41.5 114 GLU A CA 1
ATOM 905 C C . GLU A 1 114 ? 7.035 35.312 2.039 1 41.5 114 GLU A C 1
ATOM 907 O O . GLU A 1 114 ? 6.863 36.5 1.749 1 41.5 114 GLU A O 1
ATOM 912 N N . SER A 1 115 ? 6.723 35.031 3.334 1 35.22 115 SER A N 1
ATOM 913 C CA . SER A 1 115 ? 6.531 36.375 3.887 1 35.22 115 SER A CA 1
ATOM 914 C C . SER A 1 115 ? 7.863 37.094 4.07 1 35.22 115 SER A C 1
ATOM 916 O O . SER A 1 115 ? 8.875 36.469 4.387 1 35.22 115 SER A O 1
ATOM 918 N N . MET B 1 1 ? 47.031 48.219 -12.5 1 27.12 1 MET B N 1
ATOM 919 C CA . MET B 1 1 ? 45.75 48.094 -13.141 1 27.12 1 MET B CA 1
ATOM 920 C C . MET B 1 1 ? 45.406 46.656 -13.438 1 27.12 1 MET B C 1
ATOM 922 O O . MET B 1 1 ? 45.844 46.094 -14.43 1 27.12 1 MET B O 1
ATOM 926 N N . SER B 1 2 ? 45.375 45.812 -12.43 1 29.75 2 SER B N 1
ATOM 927 C CA . SER B 1 2 ? 45.25 44.375 -12.406 1 29.75 2 SER B CA 1
ATOM 928 C C . SER B 1 2 ? 43.906 43.906 -12.953 1 29.75 2 SER B C 1
ATOM 930 O O . SER B 1 2 ? 42.844 44.438 -12.555 1 29.75 2 SER B O 1
ATOM 932 N N . LYS B 1 3 ? 43.906 43.469 -14.266 1 32.25 3 LYS B N 1
ATOM 933 C CA . LYS B 1 3 ? 42.812 43 -15.078 1 32.25 3 LYS B CA 1
ATOM 934 C C . LYS B 1 3 ? 42.062 41.844 -14.398 1 32.25 3 LYS B C 1
ATOM 936 O O . LYS B 1 3 ? 42.625 40.781 -14.141 1 32.25 3 LYS B O 1
ATOM 941 N N . GLY B 1 4 ? 41.156 42.188 -13.484 1 29.34 4 GLY B N 1
ATOM 942 C CA . GLY B 1 4 ? 40.375 41.219 -12.734 1 29.34 4 GLY B CA 1
ATOM 943 C C . GLY B 1 4 ? 39.625 40.25 -13.625 1 29.34 4 GLY B C 1
ATOM 944 O O . GLY B 1 4 ? 38.969 40.625 -14.586 1 29.34 4 GLY B O 1
ATOM 945 N N . TRP B 1 5 ? 40.25 39.094 -13.914 1 32.72 5 TRP B N 1
ATOM 946 C CA . TRP B 1 5 ? 39.688 38 -14.688 1 32.72 5 TRP B CA 1
ATOM 947 C C . TRP B 1 5 ? 38.281 37.656 -14.195 1 32.72 5 TRP B C 1
ATOM 949 O O . TRP B 1 5 ? 38.062 37.344 -13.016 1 32.72 5 TRP B O 1
ATOM 959 N N . ILE B 1 6 ? 37.312 38.406 -14.617 1 28.94 6 ILE B N 1
ATOM 960 C CA . ILE B 1 6 ? 35.906 38.094 -14.367 1 28.94 6 ILE B CA 1
ATOM 961 C C . ILE B 1 6 ? 35.594 36.688 -14.883 1 28.94 6 ILE B C 1
ATOM 963 O O . ILE B 1 6 ? 35.75 36.406 -16.062 1 28.94 6 ILE B O 1
ATOM 967 N N . LEU B 1 7 ? 35.969 35.656 -14.102 1 28.97 7 LEU B N 1
ATOM 968 C CA . LEU B 1 7 ? 35.5 34.312 -14.383 1 28.97 7 LEU B CA 1
ATOM 969 C C . LEU B 1 7 ? 34.031 34.312 -14.789 1 28.97 7 LEU B C 1
ATOM 971 O O . LEU B 1 7 ? 33.188 34.719 -14.016 1 28.97 7 LEU B O 1
ATOM 975 N N . GLY B 1 8 ? 33.781 34.594 -16 1 31.36 8 GLY B N 1
ATOM 976 C CA . GLY B 1 8 ? 32.469 34.469 -16.656 1 31.36 8 GLY B CA 1
ATOM 977 C C . GLY B 1 8 ? 31.812 33.125 -16.391 1 31.36 8 GLY B C 1
ATOM 978 O O . GLY B 1 8 ? 32.344 32.062 -16.781 1 31.36 8 GLY B O 1
ATOM 979 N N . HIS B 1 9 ? 31.422 32.938 -15.109 1 30.12 9 HIS B N 1
ATOM 980 C CA . HIS B 1 9 ? 30.656 31.734 -14.828 1 30.12 9 HIS B CA 1
ATOM 981 C C . HIS B 1 9 ? 29.578 31.5 -15.891 1 30.12 9 HIS B C 1
ATOM 983 O O . HIS B 1 9 ? 28.797 32.406 -16.188 1 30.12 9 HIS B O 1
ATOM 989 N N . ASN B 1 10 ? 30.031 30.953 -16.969 1 29.81 10 ASN B N 1
ATOM 990 C CA . ASN B 1 10 ? 29.125 30.578 -18.047 1 29.81 10 ASN B CA 1
ATOM 991 C C . ASN B 1 10 ? 27.875 29.875 -17.531 1 29.81 10 ASN B C 1
ATOM 993 O O . ASN B 1 10 ? 27.969 28.969 -16.703 1 29.81 10 ASN B O 1
ATOM 997 N N . GLU B 1 11 ? 26.766 30.562 -17.453 1 29.44 11 GLU B N 1
ATOM 998 C CA . GLU B 1 11 ? 25.359 30.219 -17.25 1 29.44 11 GLU B CA 1
ATOM 999 C C . GLU B 1 11 ? 24.984 28.938 -17.969 1 29.44 11 GLU B C 1
ATOM 1001 O O . GLU B 1 11 ? 23.828 28.531 -17.969 1 29.44 11 GLU B O 1
ATOM 1006 N N . GLU B 1 12 ? 25.828 28.547 -18.859 1 28.92 12 GLU B N 1
ATOM 1007 C CA . GLU B 1 12 ? 25.359 27.453 -19.719 1 28.92 12 GLU B CA 1
ATOM 1008 C C . GLU B 1 12 ? 24.969 26.234 -18.891 1 28.92 12 GLU B C 1
ATOM 1010 O O . GLU B 1 12 ? 23.984 25.562 -19.203 1 28.92 12 GLU B O 1
ATOM 1015 N N . ASP B 1 13 ? 25.938 25.688 -18.172 1 28.52 13 ASP B N 1
ATOM 1016 C CA . ASP B 1 13 ? 25.875 24.25 -17.922 1 28.52 13 ASP B CA 1
ATOM 1017 C C . ASP B 1 13 ? 24.797 23.938 -16.859 1 28.52 13 ASP B C 1
ATOM 1019 O O . ASP B 1 13 ? 25.031 23.109 -15.984 1 28.52 13 ASP B O 1
ATOM 1023 N N . ALA B 1 14 ? 24.219 24.938 -16.234 1 24.56 14 ALA B N 1
ATOM 1024 C CA . ALA B 1 14 ? 23.203 24.422 -15.312 1 24.56 14 ALA B CA 1
ATOM 1025 C C . ALA B 1 14 ? 22.188 23.562 -16.047 1 2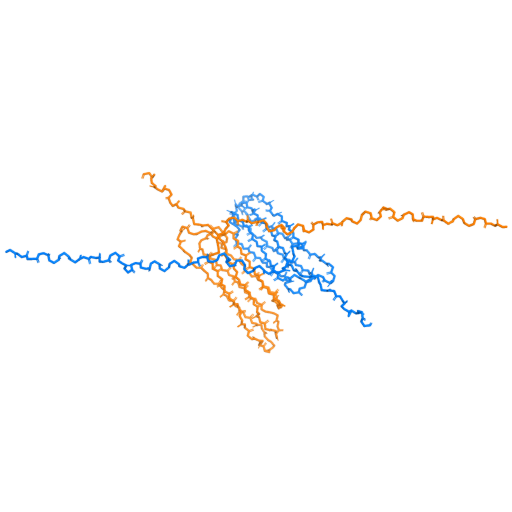4.56 14 ALA B C 1
ATOM 1027 O O . ALA B 1 14 ? 21.172 24.078 -16.531 1 24.56 14 ALA B O 1
ATOM 1028 N N . ALA B 1 15 ? 22.578 22.812 -17.078 1 26.61 15 ALA B N 1
ATOM 1029 C CA . ALA B 1 15 ? 21.703 21.75 -17.562 1 26.61 15 ALA B CA 1
ATOM 1030 C C . ALA B 1 15 ? 20.984 21.062 -16.406 1 26.61 15 ALA B C 1
ATOM 1032 O O . ALA B 1 15 ? 21.625 20.375 -15.602 1 26.61 15 ALA B O 1
ATOM 1033 N N . GLN B 1 16 ? 20.031 21.656 -15.711 1 24.78 16 GLN B N 1
ATOM 1034 C CA . GLN B 1 16 ? 19.047 21.219 -14.727 1 24.78 16 GLN B CA 1
ATOM 1035 C C . GLN B 1 16 ? 18.516 19.828 -15.047 1 24.78 16 GLN B C 1
ATOM 1037 O O . GLN B 1 16 ? 18.031 19.578 -16.156 1 24.78 16 GLN B O 1
ATOM 1042 N N . ASN B 1 17 ? 19.188 18.812 -14.641 1 24.88 17 ASN B N 1
ATOM 1043 C CA . ASN B 1 17 ? 18.656 17.453 -14.594 1 24.88 17 ASN B CA 1
ATOM 1044 C C . ASN B 1 17 ? 17.188 17.438 -14.227 1 24.88 17 ASN B C 1
ATOM 1046 O O . ASN B 1 17 ? 16.828 17.484 -13.047 1 24.88 17 ASN B O 1
ATOM 1050 N N . ARG B 1 18 ? 16.359 18.203 -14.875 1 25.5 18 ARG B N 1
ATOM 1051 C CA . ARG B 1 18 ? 14.898 18.078 -14.828 1 25.5 18 ARG B CA 1
ATOM 1052 C C . ARG B 1 18 ? 14.477 16.609 -14.891 1 25.5 18 ARG B C 1
ATOM 1054 O O . ARG B 1 18 ? 14.617 15.961 -15.93 1 25.5 18 ARG B O 1
ATOM 1061 N N . VAL B 1 19 ? 14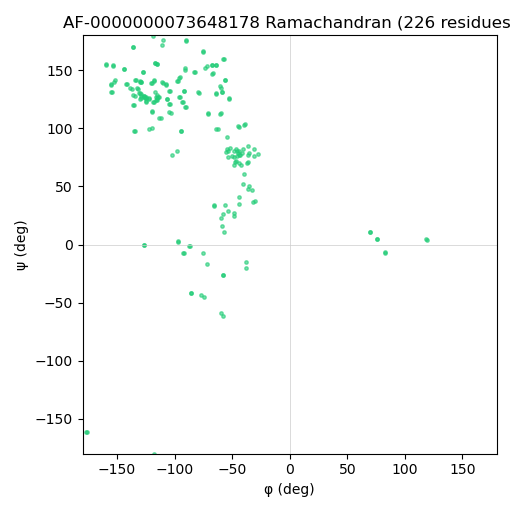.766 15.938 -13.883 1 27.56 19 VAL B N 1
ATOM 1062 C CA . VAL B 1 19 ? 14.062 14.664 -13.781 1 27.56 19 VAL B CA 1
ATOM 1063 C C . VAL B 1 19 ? 12.641 14.812 -14.312 1 27.56 19 VAL B C 1
ATOM 1065 O O . VAL B 1 19 ? 11.859 15.602 -13.781 1 27.56 19 VAL B O 1
ATOM 1068 N N . THR B 1 20 ? 12.422 14.844 -15.586 1 27.52 20 THR B N 1
ATOM 1069 C CA . THR B 1 20 ? 11.094 14.641 -16.156 1 27.52 20 THR B CA 1
ATOM 1070 C C . THR B 1 20 ? 10.266 13.703 -15.273 1 27.52 20 THR B C 1
ATOM 1072 O O . THR B 1 20 ? 10.625 12.539 -15.094 1 27.52 20 THR B O 1
ATOM 1075 N N . LEU B 1 21 ? 9.781 14.203 -14.188 1 29.11 21 LEU B N 1
ATOM 1076 C CA . LEU B 1 21 ? 8.727 13.539 -13.43 1 29.11 21 LEU B CA 1
ATOM 1077 C C . LEU B 1 21 ? 7.684 12.93 -14.367 1 29.11 21 LEU B C 1
ATOM 1079 O O . LEU B 1 21 ? 6.941 13.656 -15.031 1 29.11 21 LEU B O 1
ATOM 1083 N N . THR B 1 22 ? 8.031 12.148 -15.328 1 29.66 22 THR B N 1
ATOM 1084 C CA . THR B 1 22 ? 6.973 11.438 -16.031 1 29.66 22 THR B CA 1
ATOM 1085 C C . THR B 1 22 ? 5.898 10.969 -15.062 1 29.66 22 THR B C 1
ATOM 1087 O O . THR B 1 22 ? 6.207 10.422 -14 1 29.66 22 THR B O 1
ATOM 1090 N N . LYS B 1 23 ? 4.75 11.594 -14.969 1 32.06 23 LYS B N 1
ATOM 1091 C CA . LYS B 1 23 ? 3.51 11.023 -14.453 1 32.06 23 LYS B CA 1
ATOM 1092 C C . LYS B 1 23 ? 3.426 9.531 -14.742 1 32.06 23 LYS B C 1
ATOM 1094 O O . LYS B 1 23 ? 3.148 9.125 -15.875 1 32.06 23 LYS B O 1
ATOM 1099 N N . GLY B 1 24 ? 4.414 8.836 -14.695 1 34.59 24 GLY B N 1
ATOM 1100 C CA . GLY B 1 24 ? 4.488 7.414 -14.984 1 34.59 24 GLY B CA 1
ATOM 1101 C C . GLY B 1 24 ? 3.355 6.617 -14.359 1 34.59 24 GLY B C 1
ATOM 1102 O O . GLY B 1 24 ? 3.545 5.965 -13.328 1 34.59 24 GLY B O 1
ATOM 1103 N N . GLU B 1 25 ? 2.186 7.125 -14.391 1 40 25 GLU B N 1
ATOM 1104 C CA . GLU B 1 25 ? 1.155 6.145 -14.062 1 40 25 GLU B CA 1
ATOM 1105 C C . GLU B 1 25 ? 1.323 4.875 -14.898 1 40 25 GLU B C 1
ATOM 1107 O O . GLU B 1 25 ? 1.361 4.93 -16.125 1 40 25 GLU B O 1
ATOM 1112 N N . THR B 1 26 ? 2.205 4.07 -14.609 1 42.81 26 THR B N 1
ATOM 1113 C CA . THR B 1 26 ? 2.127 2.777 -15.281 1 42.81 26 THR B CA 1
ATOM 1114 C C . THR B 1 26 ? 0.7 2.236 -15.242 1 42.81 26 THR B C 1
ATOM 1116 O O . THR B 1 26 ? 0.16 1.967 -14.164 1 42.81 26 THR B O 1
ATOM 1119 N N . SER B 1 27 ? -0.148 2.811 -16.109 1 53.84 27 SER B N 1
ATOM 1120 C CA . SER B 1 27 ? -1.533 2.404 -16.328 1 53.84 27 SER B CA 1
ATOM 1121 C C . SER B 1 27 ? -1.646 0.893 -16.484 1 53.84 27 SER B C 1
ATOM 1123 O O . SER B 1 27 ? -1.113 0.326 -17.438 1 53.84 27 SER B O 1
ATOM 1125 N N . ASP B 1 28 ? -1.479 0.194 -15.414 1 65.12 28 ASP B N 1
ATOM 1126 C CA . ASP B 1 28 ? -1.874 -1.205 -15.547 1 65.12 28 ASP B CA 1
ATOM 1127 C C . ASP B 1 28 ? -3.355 -1.327 -15.898 1 65.12 28 ASP B C 1
ATOM 1129 O O . ASP B 1 28 ? -4.121 -0.377 -15.727 1 65.12 28 ASP B O 1
ATOM 1133 N N . ASP B 1 29 ? -3.699 -2.201 -16.828 1 80.75 29 ASP B N 1
ATOM 1134 C CA . ASP B 1 29 ? -5.074 -2.479 -17.219 1 80.75 29 ASP B CA 1
ATOM 1135 C C . ASP B 1 29 ? -5.859 -3.131 -16.094 1 80.75 29 ASP B C 1
ATOM 1137 O O . ASP B 1 29 ? -6.664 -4.035 -16.328 1 80.75 29 ASP B O 1
ATOM 1141 N N . TYR B 1 30 ? -5.5 -2.727 -14.875 1 87.56 30 TYR B N 1
ATOM 1142 C CA . TYR B 1 30 ? -6.246 -3.309 -13.766 1 87.56 30 TYR B CA 1
ATOM 1143 C C . TYR B 1 30 ? -7.559 -2.57 -13.547 1 87.56 30 TYR B C 1
ATOM 1145 O O . TYR B 1 30 ? -7.652 -1.366 -13.789 1 87.56 30 TYR B O 1
ATOM 1153 N N . ILE B 1 31 ? -8.453 -3.383 -13.094 1 90.19 31 ILE B N 1
ATOM 1154 C CA . ILE B 1 31 ? -9.781 -2.875 -12.75 1 90.19 31 ILE B CA 1
ATOM 1155 C C . ILE B 1 31 ? -9.859 -2.615 -11.25 1 90.19 31 ILE B C 1
ATOM 1157 O O . ILE B 1 31 ? -9.352 -3.408 -10.453 1 90.19 31 ILE B O 1
ATOM 1161 N N . LEU B 1 32 ? -10.523 -1.502 -10.875 1 93.38 32 LEU B N 1
ATOM 1162 C CA . LEU B 1 32 ? -10.781 -1.261 -9.461 1 93.38 32 LEU B CA 1
ATOM 1163 C C . LEU B 1 32 ? -11.836 -2.229 -8.922 1 93.38 32 LEU B C 1
ATOM 1165 O O . LEU B 1 32 ? -13 -2.168 -9.328 1 93.38 32 LEU B O 1
ATOM 1169 N N . PHE B 1 33 ? -11.422 -3.088 -8.047 1 93.69 33 PHE B N 1
ATOM 1170 C CA . PHE B 1 33 ? -12.352 -4.043 -7.465 1 93.69 33 PHE B CA 1
ATOM 1171 C C . PHE B 1 33 ? -13.07 -3.441 -6.262 1 93.69 33 PHE B C 1
ATOM 1173 O O . PHE B 1 33 ? -14.266 -3.668 -6.062 1 93.69 33 PHE B O 1
ATOM 1180 N N . TYR B 1 34 ? -12.32 -2.77 -5.516 1 93.81 34 TYR B N 1
ATOM 1181 C CA . TYR B 1 34 ? -12.844 -2.389 -4.207 1 93.81 34 TYR B CA 1
ATOM 1182 C C . TYR B 1 34 ? -12.203 -1.096 -3.719 1 93.81 34 TYR B C 1
ATOM 1184 O O . TYR B 1 34 ? -11.008 -0.88 -3.91 1 93.81 34 TYR B O 1
ATOM 1192 N N . GLN B 1 35 ? -12.977 -0.2 -3.064 1 95.12 35 GLN B N 1
ATOM 1193 C CA . GLN B 1 35 ? -12.523 1.02 -2.406 1 95.12 35 GLN B CA 1
ATOM 1194 C C . GLN B 1 35 ? -13.234 1.222 -1.069 1 95.12 35 GLN B C 1
ATOM 1196 O O . GLN B 1 35 ? -14.445 1.029 -0.97 1 95.12 35 GLN B O 1
ATOM 1201 N N . GLN B 1 36 ? -12.438 1.554 -0.107 1 95.94 36 GLN B N 1
ATOM 1202 C CA . GLN B 1 36 ? -13.016 1.864 1.195 1 95.94 36 GLN B CA 1
ATOM 1203 C C . GLN B 1 36 ? -12.281 3.02 1.865 1 95.94 36 GLN B C 1
ATOM 1205 O O . GLN B 1 36 ? -11.047 3.09 1.815 1 95.94 36 GLN B O 1
ATOM 1210 N N . THR B 1 37 ? -13.023 3.881 2.461 1 94.06 37 THR B N 1
ATOM 1211 C CA . THR B 1 37 ? -12.453 4.961 3.258 1 94.06 37 THR B CA 1
ATOM 1212 C C . THR B 1 37 ? -12.406 4.574 4.734 1 94.06 37 THR B C 1
ATOM 1214 O O . THR B 1 37 ? -13.406 4.117 5.293 1 94.06 37 THR B O 1
ATOM 1217 N N . CYS B 1 38 ? -11.234 4.695 5.309 1 94.44 38 CYS B N 1
ATOM 1218 C CA . CYS B 1 38 ? -11.07 4.574 6.754 1 94.44 38 CYS B CA 1
ATOM 1219 C C . CYS B 1 38 ? -11.148 5.938 7.426 1 94.44 38 CYS B C 1
ATOM 1221 O O . CYS B 1 38 ? -10.391 6.852 7.078 1 94.44 38 CYS B O 1
ATOM 1223 N N . ASP B 1 39 ? -12.031 6.086 8.312 1 94.19 39 ASP B N 1
ATOM 1224 C CA . ASP B 1 39 ? -12.211 7.312 9.086 1 94.19 39 ASP B CA 1
ATOM 1225 C C . ASP B 1 39 ? -12.414 7.004 10.57 1 94.19 39 ASP B C 1
ATOM 1227 O O . ASP B 1 39 ? -13.531 6.699 10.992 1 94.19 39 ASP B O 1
ATOM 1231 N N . VAL B 1 40 ? -11.383 7.09 11.32 1 94.56 40 VAL B N 1
ATOM 1232 C CA . VAL B 1 40 ? -11.375 6.785 12.75 1 94.56 40 VAL B CA 1
ATOM 1233 C C . VAL B 1 40 ? -10.969 8.023 13.539 1 94.56 40 VAL B C 1
ATOM 1235 O O . VAL B 1 40 ? -9.859 8.547 13.359 1 94.56 40 VAL B O 1
ATOM 1238 N N . PRO B 1 41 ? -11.898 8.469 14.289 1 94.25 41 PRO B N 1
ATOM 1239 C CA . PRO B 1 41 ? -11.531 9.648 15.07 1 94.25 41 PRO B CA 1
ATOM 1240 C C . PRO B 1 41 ? -10.328 9.406 15.977 1 94.25 41 PRO B C 1
ATOM 1242 O O . PRO B 1 41 ? -10.016 8.258 16.297 1 94.25 41 PRO B O 1
ATOM 1245 N N . ALA B 1 42 ? -9.727 10.547 16.359 1 93.19 42 ALA B N 1
ATOM 1246 C CA . ALA B 1 42 ? -8.617 10.438 17.297 1 93.19 42 ALA B CA 1
ATOM 1247 C C . ALA B 1 42 ? -9.078 9.875 18.641 1 93.19 42 ALA B C 1
ATOM 1249 O O . ALA B 1 42 ? -10.156 10.234 19.125 1 93.19 42 ALA B O 1
ATOM 1250 N N . ILE B 1 43 ? -8.383 8.906 19.109 1 92 43 ILE B N 1
ATOM 1251 C CA . ILE B 1 43 ? -8.594 8.375 20.453 1 92 43 ILE B CA 1
ATOM 1252 C C . ILE B 1 43 ? -7.477 8.852 21.391 1 92 43 ILE B C 1
ATOM 1254 O O . ILE B 1 43 ? -6.309 8.508 21.188 1 92 43 ILE B O 1
ATOM 1258 N N . PRO B 1 44 ? -7.824 9.672 22.375 1 91.69 44 PRO B N 1
ATOM 1259 C CA . PRO B 1 44 ? -6.77 10.195 23.25 1 91.69 44 PRO B CA 1
ATOM 1260 C C . PRO B 1 44 ? -5.895 9.094 23.844 1 91.69 44 PRO B C 1
ATOM 1262 O O . PRO B 1 44 ? -6.414 8.109 24.375 1 91.69 44 PRO B O 1
ATOM 1265 N N . TYR B 1 45 ? -4.598 9.203 23.641 1 92.44 45 TYR B N 1
ATOM 1266 C CA . TYR B 1 45 ? -3.561 8.375 24.234 1 92.44 45 TYR B CA 1
ATOM 1267 C C . TYR B 1 45 ? -3.596 6.965 23.672 1 92.44 45 TYR B C 1
ATOM 1269 O O . TYR B 1 45 ? -3.076 6.027 24.281 1 92.44 45 TYR B O 1
ATOM 1277 N N . ASP B 1 46 ? -4.32 6.812 22.688 1 94.88 46 ASP B N 1
ATOM 1278 C CA . ASP B 1 46 ? -4.402 5.477 22.109 1 94.88 46 ASP B CA 1
ATOM 1279 C C . ASP B 1 46 ? -4.328 5.531 20.578 1 94.88 46 ASP B C 1
ATOM 1281 O O . ASP B 1 46 ? -4.297 6.617 20 1 94.88 46 ASP B O 1
ATOM 1285 N N . PHE B 1 47 ? -4.18 4.34 19.984 1 93.94 47 PHE B N 1
ATOM 1286 C CA . PHE B 1 47 ? -4.145 4.219 18.531 1 93.94 47 PHE B CA 1
ATOM 1287 C C . PHE B 1 47 ? -5.52 3.859 17.984 1 93.94 47 PHE B C 1
ATOM 1289 O O . PHE B 1 47 ? -6.297 3.166 18.641 1 93.94 47 PHE B O 1
ATOM 1296 N N . GLY B 1 48 ? -5.801 4.434 16.828 1 94.19 48 GLY B N 1
ATOM 1297 C CA . GLY B 1 48 ? -6.93 3.949 16.062 1 94.19 48 GLY B CA 1
ATOM 1298 C C . GLY B 1 48 ? -6.555 2.855 15.078 1 94.19 48 GLY B C 1
ATOM 1299 O O . GLY B 1 48 ? -5.414 2.795 14.609 1 94.19 48 GLY B O 1
ATOM 1300 N N . ARG B 1 49 ? -7.535 1.98 14.781 1 95.62 49 ARG B N 1
ATOM 1301 C CA . ARG B 1 49 ? -7.305 0.886 13.844 1 95.62 49 ARG B CA 1
ATOM 1302 C C . ARG B 1 49 ? -8.461 0.761 12.852 1 95.62 49 ARG B C 1
ATOM 1304 O O . ARG B 1 49 ? -9.617 0.984 13.211 1 95.62 49 ARG B O 1
ATOM 1311 N N . CYS B 1 50 ? -8.109 0.467 11.68 1 96.69 50 CYS B N 1
ATOM 1312 C CA . CYS B 1 50 ? -9.078 0.17 10.633 1 96.69 50 CYS B CA 1
ATOM 1313 C C . CYS B 1 50 ? -8.664 -1.059 9.828 1 96.69 50 CYS B C 1
ATOM 1315 O O . CYS B 1 50 ? -7.594 -1.072 9.219 1 96.69 50 CYS B O 1
ATOM 1317 N N . ASP B 1 51 ? -9.453 -2.1 9.789 1 98.12 51 ASP B N 1
ATOM 1318 C CA . ASP B 1 51 ? -9.234 -3.301 8.984 1 98.12 51 ASP B CA 1
ATOM 1319 C C . ASP B 1 51 ? -10.156 -3.326 7.77 1 98.12 51 ASP B C 1
ATOM 1321 O O . ASP B 1 51 ? -11.383 -3.287 7.91 1 98.12 51 ASP B O 1
ATOM 1325 N N . VAL B 1 52 ? -9.547 -3.365 6.641 1 97.62 52 VAL B N 1
ATOM 1326 C CA . VAL B 1 52 ? -10.273 -3.447 5.375 1 97.62 52 VAL B CA 1
ATOM 1327 C C . VAL B 1 52 ? -10.133 -4.852 4.789 1 97.62 52 VAL B C 1
ATOM 1329 O O . VAL B 1 52 ? -9.016 -5.348 4.613 1 97.62 52 VAL B O 1
ATOM 1332 N N . VAL B 1 53 ? -11.234 -5.516 4.488 1 98.38 53 VAL B N 1
ATOM 1333 C CA . VAL B 1 53 ? -11.203 -6.855 3.912 1 98.38 53 VAL B CA 1
ATOM 1334 C C . VAL B 1 53 ? -12.086 -6.906 2.672 1 98.38 53 VAL B C 1
ATOM 1336 O O . VAL B 1 53 ? -13.242 -6.465 2.705 1 98.38 53 VAL B O 1
ATOM 1339 N N . TYR B 1 54 ? -11.617 -7.34 1.627 1 97.75 54 TYR B N 1
ATOM 1340 C CA . TYR B 1 54 ? -12.344 -7.609 0.393 1 97.75 54 TYR B CA 1
ATOM 1341 C C . TYR B 1 54 ? -12.336 -9.094 0.064 1 97.75 54 TYR B C 1
ATOM 1343 O O . TYR B 1 54 ? -11.281 -9.734 0.086 1 97.75 54 TYR B O 1
ATOM 1351 N N . ARG B 1 55 ? -13.375 -9.672 -0.183 1 97.88 55 ARG B N 1
ATOM 1352 C CA . ARG B 1 55 ? -13.539 -11.039 -0.67 1 97.88 55 ARG B CA 1
ATOM 1353 C C . ARG B 1 55 ? -14.25 -11.055 -2.021 1 97.88 55 ARG B C 1
ATOM 1355 O O . ARG B 1 55 ? -15.469 -10.906 -2.092 1 97.88 55 ARG B O 1
ATOM 1362 N N . GLY B 1 56 ? -13.492 -11.188 -3.018 1 95.94 56 GLY B N 1
ATOM 1363 C CA . GLY B 1 56 ? -14.023 -11.188 -4.367 1 95.94 56 GLY B CA 1
ATOM 1364 C C . GLY B 1 56 ? -14.398 -12.57 -4.863 1 95.94 56 GLY B C 1
ATOM 1365 O O . GLY B 1 56 ? -14.234 -13.562 -4.145 1 95.94 56 GLY B O 1
ATOM 1366 N N . GLU B 1 57 ? -14.977 -12.617 -6.09 1 94.75 57 GLU B N 1
ATOM 1367 C CA . GLU B 1 57 ? -15.25 -13.883 -6.762 1 94.75 57 GLU B CA 1
ATOM 1368 C C . GLU B 1 57 ? -13.961 -14.633 -7.082 1 94.75 57 GLU B C 1
ATOM 1370 O O . GLU B 1 57 ? -12.898 -14.016 -7.23 1 94.75 57 GLU B O 1
ATOM 1375 N N . PRO B 1 58 ? -14.102 -15.961 -7.191 1 94.94 58 PRO B N 1
ATOM 1376 C CA . PRO B 1 58 ? -12.898 -16.766 -7.426 1 94.94 58 PRO B CA 1
ATOM 1377 C C . PRO B 1 58 ? -12.148 -16.359 -8.695 1 94.94 58 PRO B C 1
ATOM 1379 O O . PRO B 1 58 ? -10.938 -16.547 -8.789 1 94.94 58 PRO B O 1
ATOM 1382 N N . ASN B 1 59 ? -12.836 -15.781 -9.688 1 94.81 59 ASN B N 1
ATOM 1383 C CA . ASN B 1 59 ? -12.18 -15.422 -10.945 1 94.81 59 ASN B CA 1
ATOM 1384 C C . ASN B 1 59 ? -11.562 -14.023 -10.875 1 94.81 59 ASN B C 1
ATOM 1386 O O . ASN B 1 59 ? -10.977 -13.555 -11.852 1 94.81 59 ASN B O 1
ATOM 1390 N N . GLU B 1 60 ? -11.719 -13.336 -9.727 1 92.88 60 GLU B N 1
ATOM 1391 C CA . GLU B 1 60 ? -11.055 -12.055 -9.508 1 92.88 60 GLU B CA 1
ATOM 1392 C C . GLU B 1 60 ? -9.703 -12.25 -8.82 1 92.88 60 GLU B C 1
ATOM 1394 O O . GLU B 1 60 ? -9.602 -12.992 -7.836 1 92.88 60 GLU B O 1
ATOM 1399 N N . LYS B 1 61 ? -8.664 -11.617 -9.32 1 93.62 61 LYS B N 1
ATOM 1400 C CA . LYS B 1 61 ? -7.355 -11.617 -8.68 1 93.62 61 LYS B CA 1
ATOM 1401 C C . LYS B 1 61 ? -6.855 -10.195 -8.438 1 93.62 61 LYS B C 1
ATOM 1403 O O . LYS B 1 61 ? -6.82 -9.383 -9.359 1 93.62 61 LYS B O 1
ATOM 1408 N N . ILE B 1 62 ? -6.512 -9.914 -7.203 1 94.56 62 ILE B N 1
ATOM 1409 C CA . ILE B 1 62 ? -5.992 -8.602 -6.836 1 94.56 62 ILE B CA 1
ATOM 1410 C C . ILE B 1 62 ? -4.52 -8.508 -7.23 1 94.56 62 ILE B C 1
ATOM 1412 O O . ILE B 1 62 ? -3.713 -9.359 -6.859 1 94.56 62 ILE B O 1
ATOM 1416 N N . TYR B 1 63 ? -4.172 -7.457 -7.895 1 93.69 63 TYR B N 1
ATOM 1417 C CA . TYR B 1 63 ? -2.787 -7.328 -8.336 1 93.69 63 TYR B CA 1
ATOM 1418 C C . TYR B 1 63 ? -2.189 -6.004 -7.879 1 93.69 63 TYR B C 1
ATOM 1420 O O . TYR B 1 63 ? -0.993 -5.758 -8.062 1 93.69 63 TYR B O 1
ATOM 1428 N N . ARG B 1 64 ? -2.977 -5.184 -7.172 1 94.12 64 ARG B N 1
ATOM 1429 C CA . ARG B 1 64 ? -2.461 -3.902 -6.699 1 94.12 64 ARG B CA 1
ATOM 1430 C C . ARG B 1 64 ? -3.234 -3.422 -5.477 1 94.12 64 ARG B C 1
ATOM 1432 O O . ARG B 1 64 ? -4.465 -3.475 -5.449 1 94.12 64 ARG B O 1
ATOM 1439 N N . PHE B 1 65 ? -2.516 -3.045 -4.508 1 95.5 65 PHE B N 1
ATOM 1440 C CA . PHE B 1 65 ? -3.049 -2.291 -3.381 1 95.5 65 PHE B CA 1
ATOM 1441 C C . PHE B 1 65 ? -2.582 -0.841 -3.43 1 95.5 65 PHE B C 1
ATOM 1443 O O . PHE B 1 65 ? -1.42 -0.568 -3.736 1 95.5 65 PHE B O 1
ATOM 1450 N N . GLU B 1 66 ? -3.496 0.016 -3.141 1 95.12 66 GLU B N 1
ATOM 1451 C CA . GLU B 1 66 ? -3.201 1.439 -3 1 95.12 66 GLU B CA 1
ATOM 1452 C C . GLU B 1 66 ? -3.789 1.999 -1.708 1 95.12 66 GLU B C 1
ATOM 1454 O O . GLU B 1 66 ? -4.938 1.712 -1.367 1 95.12 66 GLU B O 1
ATOM 1459 N N . THR B 1 67 ? -2.928 2.689 -0.999 1 95.62 67 THR B N 1
ATOM 1460 C CA . THR B 1 67 ? -3.432 3.428 0.153 1 95.62 67 THR B CA 1
ATOM 1461 C C . THR B 1 67 ? -3.023 4.898 0.073 1 95.62 67 THR B C 1
ATOM 1463 O O . THR B 1 67 ? -1.84 5.211 -0.073 1 95.62 67 THR B O 1
ATOM 1466 N N . SER B 1 68 ? -4.016 5.723 0.195 1 93.75 68 SER B N 1
ATOM 1467 C CA . SER B 1 68 ? -3.797 7.164 0.184 1 93.75 68 SER B CA 1
ATOM 1468 C C . SER B 1 68 ? -4.281 7.809 1.48 1 93.75 68 SER B C 1
ATOM 1470 O O . SER B 1 68 ? -5.324 7.43 2.014 1 93.75 68 SER B O 1
ATOM 1472 N N . SER B 1 69 ? -3.443 8.734 1.905 1 90.94 69 SER B N 1
ATOM 1473 C CA . SER B 1 69 ? -3.844 9.477 3.096 1 90.94 69 SER B CA 1
ATOM 1474 C C . SER B 1 69 ? -3.18 10.852 3.139 1 90.94 69 SER B C 1
ATOM 1476 O O . SER B 1 69 ? -2.02 11 2.748 1 90.94 69 SER B O 1
ATOM 1478 N N . SER B 1 70 ? -3.969 11.766 3.506 1 74.94 70 SER B N 1
ATOM 1479 C CA . SER B 1 70 ? -3.391 13.078 3.76 1 74.94 70 SER B CA 1
ATOM 1480 C C . SER B 1 70 ? -3.016 13.242 5.23 1 74.94 70 SER B C 1
ATOM 1482 O O . SER B 1 70 ? -2.4 14.242 5.613 1 74.94 70 SER B O 1
ATOM 1484 N N . PHE B 1 71 ? -3.441 12.227 5.953 1 73.81 71 PHE B N 1
ATOM 1485 C CA . PHE B 1 71 ? -3.113 12.227 7.371 1 73.81 71 PHE B CA 1
ATOM 1486 C C . PHE B 1 71 ? -2.105 11.125 7.695 1 73.81 71 PHE B C 1
ATOM 1488 O O . PHE B 1 71 ? -1.852 10.25 6.871 1 73.81 71 PHE B O 1
ATOM 1495 N N . LEU B 1 72 ? -1.603 11.102 8.828 1 68.44 72 LEU B N 1
ATOM 1496 C CA . LEU B 1 72 ? -0.411 10.344 9.18 1 68.44 72 LEU B CA 1
ATOM 1497 C C . LEU B 1 72 ? -0.79 9.016 9.82 1 68.44 72 LEU B C 1
ATOM 1499 O O . LEU B 1 72 ? -0.838 8.906 11.055 1 68.44 72 LEU B O 1
ATOM 1503 N N . PRO B 1 73 ? -1.162 7.992 8.938 1 71.5 73 PRO B N 1
ATOM 1504 C CA . PRO B 1 73 ? -1.106 6.695 9.617 1 71.5 73 PRO B CA 1
ATOM 1505 C C . PRO B 1 73 ? 0.318 6.277 9.977 1 71.5 73 PRO B C 1
ATOM 1507 O O . PRO B 1 73 ? 1.266 6.637 9.273 1 71.5 73 PRO B O 1
ATOM 1510 N N . SER B 1 74 ? 0.36 5.598 11.078 1 81.19 74 SER B N 1
ATOM 1511 C CA . SER B 1 74 ? 1.663 5.109 11.516 1 81.19 74 SER B CA 1
ATOM 1512 C C . SER B 1 74 ? 2.127 3.93 10.664 1 81.19 74 SER B C 1
ATOM 1514 O O . SER B 1 74 ? 3.289 3.867 10.266 1 81.19 74 SER B O 1
ATOM 1516 N N . SER B 1 75 ? 1.156 2.957 10.406 1 94.25 75 SER B N 1
ATOM 1517 C CA . SER B 1 75 ? 1.584 1.774 9.664 1 94.25 75 SER B CA 1
ATOM 1518 C C . SER B 1 75 ? 0.421 1.151 8.898 1 94.25 75 SER B C 1
ATOM 1520 O O . SER B 1 75 ? -0.742 1.351 9.258 1 94.25 75 SER B O 1
ATOM 1522 N N . ILE B 1 76 ? 0.772 0.453 7.82 1 96.62 76 ILE B N 1
ATOM 1523 C CA . ILE B 1 76 ? -0.146 -0.276 6.953 1 96.62 76 ILE B CA 1
ATOM 1524 C C . ILE B 1 76 ? 0.355 -1.705 6.758 1 96.62 76 ILE B C 1
ATOM 1526 O O . ILE B 1 76 ? 1.507 -1.918 6.371 1 96.62 76 ILE B O 1
ATOM 1530 N N . TYR B 1 77 ? -0.484 -2.652 7.035 1 97.69 77 TYR B N 1
ATOM 1531 C CA . TYR B 1 77 ? -0.205 -4.059 6.773 1 97.69 77 TYR B CA 1
ATOM 1532 C C . TYR B 1 77 ? -1.149 -4.613 5.711 1 97.69 77 TYR B C 1
ATOM 1534 O O . TYR B 1 77 ? -2.371 -4.492 5.836 1 97.69 77 TYR B O 1
ATOM 1542 N N . THR B 1 78 ? -0.574 -5.195 4.699 1 97.19 78 THR B N 1
ATOM 1543 C CA . THR B 1 78 ? -1.374 -5.633 3.562 1 97.19 78 THR B CA 1
ATOM 1544 C C . THR B 1 78 ? -1.052 -7.082 3.201 1 97.19 78 THR B C 1
ATOM 1546 O O . THR B 1 78 ? 0.112 -7.484 3.217 1 97.19 78 THR B O 1
ATOM 1549 N N . GLU B 1 79 ? -2.121 -7.855 2.836 1 95.88 79 GLU B N 1
ATOM 1550 C CA . GLU B 1 79 ? -1.985 -9.227 2.35 1 95.88 79 GLU B CA 1
ATOM 1551 C C . GLU B 1 79 ? -3.016 -9.531 1.266 1 95.88 79 GLU B C 1
ATOM 1553 O O . GLU B 1 79 ? -4.094 -8.93 1.241 1 95.88 79 GLU B O 1
ATOM 1558 N N . GLY B 1 80 ? -2.588 -10.461 0.382 1 94.62 80 GLY B N 1
ATOM 1559 C CA . GLY B 1 80 ? -3.625 -11.016 -0.476 1 94.62 80 GLY B CA 1
ATOM 1560 C C . GLY B 1 80 ? -3.383 -10.75 -1.95 1 94.62 80 GLY B C 1
ATOM 1561 O O . GLY B 1 80 ? -4.234 -11.055 -2.789 1 94.62 80 GLY B O 1
ATOM 1562 N N . LEU B 1 81 ? -2.232 -10.133 -2.314 1 93.44 81 LEU B N 1
ATOM 1563 C CA . LEU B 1 81 ? -1.919 -9.984 -3.73 1 93.44 81 LEU B CA 1
ATOM 1564 C C . LEU B 1 81 ? -1.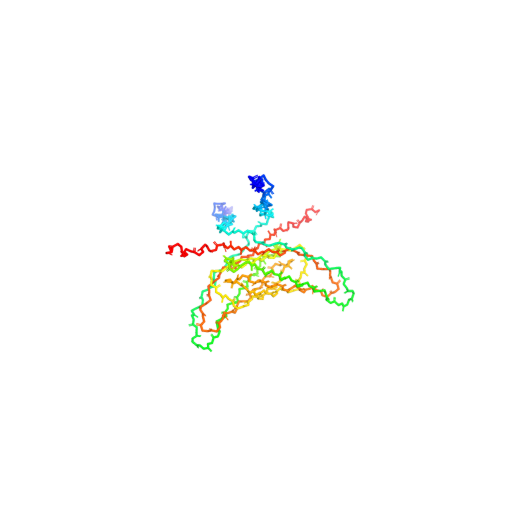922 -11.344 -4.43 1 93.44 81 LEU B C 1
ATOM 1566 O O . LEU B 1 81 ? -1.435 -12.328 -3.879 1 93.44 81 LEU B O 1
ATOM 1570 N N . GLY B 1 82 ? -2.42 -11.359 -5.645 1 91.06 82 GLY B N 1
ATOM 1571 C CA . GLY B 1 82 ? -2.482 -12.586 -6.422 1 91.06 82 GLY B CA 1
ATOM 1572 C C . GLY B 1 82 ? -3.691 -13.438 -6.094 1 91.06 82 GLY B C 1
ATOM 1573 O O . GLY B 1 82 ? -3.904 -14.492 -6.707 1 91.06 82 GLY B O 1
ATOM 1574 N N . THR B 1 83 ? -4.441 -13.078 -5.094 1 93.5 83 THR B N 1
ATOM 1575 C CA . THR B 1 83 ? -5.625 -13.844 -4.699 1 93.5 83 THR B CA 1
ATOM 1576 C C . THR B 1 83 ? -6.883 -12.992 -4.836 1 93.5 83 THR B C 1
ATOM 1578 O O . THR B 1 83 ? -6.824 -11.852 -5.301 1 93.5 83 THR B O 1
ATOM 1581 N N . ASN B 1 84 ? -8.031 -13.625 -4.488 1 94.25 84 ASN B N 1
ATOM 1582 C CA . ASN B 1 84 ? -9.297 -12.898 -4.566 1 94.25 84 ASN B CA 1
ATOM 1583 C C . ASN B 1 84 ? -9.703 -12.328 -3.213 1 94.25 84 ASN B C 1
ATOM 1585 O O . ASN B 1 84 ? -10.797 -11.789 -3.064 1 94.25 84 ASN B O 1
ATOM 1589 N N . VAL B 1 85 ? -8.852 -12.523 -2.26 1 96.44 85 VAL B N 1
ATOM 1590 C CA . VAL B 1 85 ? -9.109 -11.977 -0.933 1 96.44 85 VAL B CA 1
ATOM 1591 C C . VAL B 1 85 ? -8.008 -10.992 -0.55 1 96.44 85 VAL B C 1
ATOM 1593 O O . VAL B 1 85 ? -6.824 -11.344 -0.562 1 96.44 85 VAL B O 1
ATOM 1596 N N . GLY B 1 86 ? -8.352 -9.836 -0.258 1 96.88 86 GLY B N 1
ATOM 1597 C CA . GLY B 1 86 ? -7.41 -8.812 0.176 1 96.88 86 GLY B CA 1
ATOM 1598 C C . GLY B 1 86 ? -7.684 -8.312 1.58 1 96.88 86 GLY B C 1
ATOM 1599 O O . GLY B 1 86 ? -8.844 -8.141 1.972 1 96.88 86 GLY B O 1
ATOM 1600 N N . LYS B 1 87 ? -6.613 -8.078 2.309 1 98 87 LYS B N 1
ATOM 1601 C CA . LYS B 1 87 ? -6.688 -7.535 3.664 1 98 87 LYS B CA 1
ATOM 1602 C C . LYS B 1 87 ? -5.703 -6.387 3.852 1 98 87 LYS B C 1
ATOM 1604 O O . LYS B 1 87 ? -4.535 -6.492 3.467 1 98 87 LYS B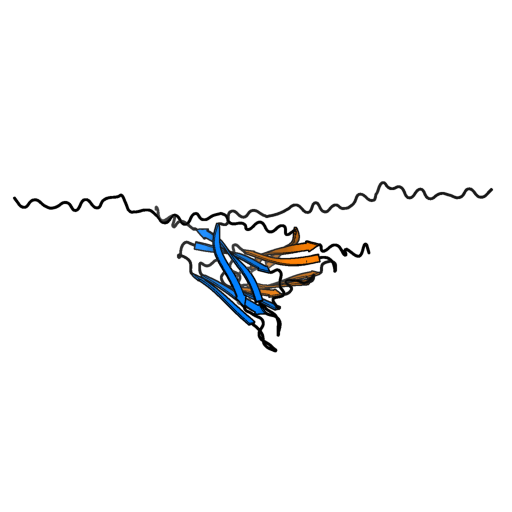 O 1
ATOM 1609 N N . VAL B 1 88 ? -6.141 -5.328 4.449 1 97.75 88 VAL B N 1
ATOM 1610 C CA . VAL B 1 88 ? -5.309 -4.18 4.801 1 97.75 88 VAL B CA 1
ATOM 1611 C C . VAL B 1 88 ? -5.637 -3.723 6.219 1 97.75 88 VAL B C 1
ATOM 1613 O O . VAL B 1 88 ? -6.801 -3.496 6.555 1 97.75 88 VAL B O 1
ATOM 1616 N N . ARG B 1 89 ? -4.652 -3.572 7.051 1 97.88 89 ARG B N 1
ATOM 1617 C CA . ARG B 1 89 ? -4.816 -3.004 8.383 1 97.88 89 ARG B CA 1
ATOM 1618 C C . ARG B 1 89 ? -4.043 -1.698 8.523 1 97.88 89 ARG B C 1
ATOM 1620 O O . ARG B 1 89 ? -2.84 -1.65 8.25 1 97.88 89 ARG B O 1
ATOM 1627 N N . LEU B 1 90 ? -4.719 -0.733 8.922 1 96.56 90 LEU B N 1
ATOM 1628 C CA . LEU B 1 90 ? -4.105 0.562 9.188 1 96.56 90 LEU B CA 1
ATOM 1629 C C . LEU B 1 90 ? -4.109 0.87 10.68 1 96.56 90 LEU B C 1
ATOM 1631 O O . LEU B 1 90 ? -5.094 0.6 11.375 1 96.56 90 LEU B O 1
ATOM 1635 N N . VAL B 1 91 ? -3.051 1.412 11.102 1 96 91 VAL B N 1
ATOM 1636 C CA . VAL B 1 91 ? -2.932 1.854 12.492 1 96 91 VAL B CA 1
ATOM 1637 C C . VAL B 1 91 ? -2.508 3.32 12.531 1 96 91 VAL B C 1
ATOM 1639 O O . VAL B 1 91 ? -1.541 3.713 11.867 1 96 91 VAL B O 1
ATOM 1642 N N . SER B 1 92 ? -3.268 4.09 13.266 1 93.62 92 SER B N 1
ATOM 1643 C CA . SER B 1 92 ? -2.959 5.512 13.367 1 93.62 92 SER B CA 1
ATOM 1644 C C . SER B 1 92 ? -1.756 5.754 14.273 1 93.62 92 SER B C 1
ATOM 1646 O O . SER B 1 92 ? -1.312 4.844 14.984 1 93.62 92 SER B O 1
ATOM 1648 N N . GLN B 1 93 ? -1.261 6.98 14.18 1 92.44 93 GLN B N 1
ATOM 1649 C CA . GLN B 1 93 ? -0.401 7.434 15.273 1 92.44 93 GLN B CA 1
ATOM 1650 C C . GLN B 1 93 ? -1.194 7.605 16.562 1 92.44 93 GLN B C 1
ATOM 1652 O O . GLN B 1 93 ? -2.412 7.793 16.531 1 92.44 93 GLN B O 1
ATOM 1657 N N . ARG B 1 94 ? -0.485 7.48 17.609 1 92.62 94 ARG B N 1
ATOM 1658 C CA . ARG B 1 94 ? -1.136 7.656 18.906 1 92.62 94 ARG B CA 1
ATOM 1659 C C . ARG B 1 94 ? -1.759 9.047 19.016 1 92.62 94 ARG B C 1
ATOM 1661 O O . ARG B 1 94 ? -1.107 10.047 18.734 1 92.62 94 ARG B O 1
ATOM 1668 N N . GLY B 1 95 ? -3.031 9.102 19.453 1 92.88 95 GLY B N 1
ATOM 1669 C CA . GLY B 1 95 ? -3.713 10.359 19.703 1 92.88 95 GLY B CA 1
ATOM 1670 C C . GLY B 1 95 ? -4.148 11.062 18.438 1 92.88 95 GLY B C 1
ATOM 1671 O O . GLY B 1 95 ? -4.656 12.188 18.484 1 92.88 95 GLY B O 1
ATOM 1672 N N . GLU B 1 96 ? -3.967 10.453 17.25 1 91.5 96 GLU B N 1
ATOM 1673 C CA . GLU B 1 96 ? -4.293 11.109 15.984 1 91.5 96 GLU B CA 1
ATOM 1674 C C . GLU B 1 96 ? -5.43 10.391 15.266 1 91.5 96 GLU B C 1
ATOM 1676 O O . GLU B 1 96 ? -5.672 9.211 15.508 1 91.5 96 GLU B O 1
ATOM 1681 N N . MET B 1 97 ? -6.117 11.062 14.469 1 93.06 97 MET B N 1
ATOM 1682 C CA . MET B 1 97 ? -7.168 10.477 13.641 1 93.06 97 MET B CA 1
ATOM 1683 C C . MET B 1 97 ? -6.57 9.617 12.531 1 93.06 97 MET B C 1
ATOM 1685 O O . MET B 1 97 ? -5.414 9.805 12.148 1 93.06 97 MET B O 1
ATOM 1689 N N . LEU B 1 98 ? -7.359 8.688 12.133 1 92.81 98 LEU B N 1
ATOM 1690 C CA . LEU B 1 98 ? -7.016 7.879 10.969 1 92.81 98 LEU B CA 1
ATOM 1691 C C . LEU B 1 98 ? -7.98 8.141 9.82 1 92.81 98 LEU B C 1
ATOM 1693 O O . LEU B 1 98 ? -9.18 7.863 9.93 1 92.81 98 LEU B O 1
ATOM 1697 N N . TYR B 1 99 ? -7.414 8.828 8.812 1 93.19 99 TYR B N 1
ATOM 1698 C CA . TYR B 1 99 ? -8.156 8.992 7.57 1 93.19 99 TYR B CA 1
ATOM 1699 C C . TYR B 1 99 ? -7.352 8.484 6.383 1 93.19 99 TYR B C 1
ATOM 1701 O O . TYR B 1 99 ? -6.242 8.961 6.129 1 93.19 99 TYR B O 1
ATOM 1709 N N . ALA B 1 100 ? -7.914 7.586 5.688 1 93.75 100 ALA B N 1
ATOM 1710 C CA . ALA B 1 100 ? -7.227 7 4.539 1 93.75 100 ALA B CA 1
ATOM 1711 C C . ALA B 1 100 ? -8.219 6.34 3.586 1 93.75 100 ALA B C 1
ATOM 1713 O O . ALA B 1 100 ? -9.312 5.953 3.99 1 93.75 100 ALA B O 1
ATOM 1714 N N . ILE B 1 101 ? -7.785 6.27 2.334 1 93.5 101 ILE B N 1
ATOM 1715 C CA . ILE B 1 101 ? -8.555 5.539 1.327 1 93.5 101 ILE B CA 1
ATOM 1716 C C . ILE B 1 101 ? -7.75 4.332 0.844 1 93.5 101 ILE B C 1
ATOM 1718 O O . ILE B 1 101 ? -6.602 4.473 0.424 1 93.5 101 ILE B O 1
ATOM 1722 N N . VAL B 1 102 ? -8.375 3.16 0.96 1 95 102 VAL B N 1
ATOM 1723 C CA . VAL B 1 102 ? -7.777 1.921 0.48 1 95 102 VAL B CA 1
ATOM 1724 C C . VAL B 1 102 ? -8.445 1.494 -0.825 1 95 102 VAL B C 1
ATOM 1726 O O . VAL B 1 102 ? -9.672 1.479 -0.923 1 95 102 VAL B O 1
ATOM 1729 N N . ARG B 1 103 ? -7.547 1.17 -1.781 1 94.94 103 ARG B N 1
ATOM 1730 C CA . ARG B 1 103 ? -8.047 0.677 -3.061 1 94.94 103 ARG B CA 1
ATOM 1731 C C . ARG B 1 103 ? -7.355 -0.626 -3.451 1 94.94 103 ARG B C 1
ATOM 1733 O O . ARG B 1 103 ? -6.148 -0.785 -3.24 1 94.94 103 ARG B O 1
ATOM 1740 N N . MET B 1 104 ? -8.148 -1.515 -3.99 1 94.38 104 MET B N 1
ATOM 1741 C CA . MET B 1 104 ? -7.656 -2.785 -4.512 1 94.38 104 MET B CA 1
ATOM 1742 C C . MET B 1 104 ? -8.023 -2.951 -5.98 1 94.38 104 MET B C 1
ATOM 1744 O O . MET B 1 104 ? -9.188 -2.785 -6.359 1 94.38 104 MET B O 1
ATOM 1748 N N . TYR B 1 105 ? -7.039 -3.191 -6.723 1 94 105 TYR B N 1
ATOM 1749 C CA . TYR B 1 105 ? -7.199 -3.367 -8.164 1 94 105 TYR B CA 1
ATOM 1750 C C . TYR B 1 105 ? -6.801 -4.777 -8.586 1 94 105 TYR B C 1
ATOM 1752 O O . TYR B 1 105 ? -5.992 -5.426 -7.922 1 94 105 TYR B O 1
ATOM 1760 N N . GLY B 1 106 ? -7.398 -5.176 -9.758 1 92.81 106 GLY B N 1
ATOM 1761 C CA . GLY B 1 106 ? -7.016 -6.48 -10.273 1 92.81 106 GLY B CA 1
ATOM 1762 C C . GLY B 1 106 ? -7.648 -6.797 -11.617 1 92.81 106 GLY B C 1
ATOM 1763 O O . GLY B 1 106 ? -7.914 -5.898 -12.414 1 92.81 106 GLY B O 1
ATOM 1764 N N . LYS B 1 107 ? -7.617 -8.141 -11.898 1 92.44 107 LYS B N 1
ATOM 1765 C CA . LYS B 1 107 ? -8.172 -8.641 -13.148 1 92.44 107 LYS B CA 1
ATOM 1766 C C . LYS B 1 107 ? -9.172 -9.766 -12.898 1 92.44 107 LYS B C 1
ATOM 1768 O O . LYS B 1 107 ? -9.078 -10.477 -11.898 1 92.44 107 LYS B O 1
ATOM 1773 N N . ILE B 1 108 ? -10.133 -9.844 -13.758 1 91.69 108 ILE B N 1
ATOM 1774 C CA . ILE B 1 108 ? -11.039 -10.992 -13.82 1 91.69 108 ILE B CA 1
ATOM 1775 C C . ILE B 1 108 ? -10.484 -12.039 -14.781 1 91.69 108 ILE B C 1
ATOM 1777 O O . ILE B 1 108 ? -10.289 -11.75 -15.969 1 91.69 108 ILE B O 1
ATOM 1781 N N . ILE B 1 109 ? -10.203 -13.172 -14.281 1 88.19 109 ILE B N 1
ATOM 1782 C CA . ILE B 1 109 ? -9.594 -14.211 -15.109 1 88.19 109 ILE B CA 1
ATOM 1783 C C . ILE B 1 109 ? -10.672 -15.133 -15.664 1 88.19 109 ILE B C 1
ATOM 1785 O O . ILE B 1 109 ? -11.523 -15.625 -14.914 1 88.19 109 ILE B O 1
ATOM 1789 N N . GLU B 1 110 ? -11.148 -14.984 -16.875 1 77.94 110 GLU B N 1
ATOM 1790 C CA . GLU B 1 110 ? -12.164 -15.828 -17.5 1 77.94 110 GLU B CA 1
ATOM 1791 C C . GLU B 1 110 ? -11.703 -17.281 -17.594 1 77.94 110 GLU B C 1
ATOM 1793 O O . GLU B 1 110 ? -10.523 -17.547 -17.844 1 77.94 110 GLU B O 1
ATOM 1798 N N . ASP B 1 111 ? -12.398 -18.203 -16.797 1 63.31 111 ASP B N 1
ATOM 1799 C CA . ASP B 1 111 ? -12.18 -19.625 -17.016 1 63.31 111 ASP B CA 1
ATOM 1800 C C . ASP B 1 111 ? -12.219 -19.984 -18.5 1 63.31 111 ASP B C 1
ATOM 1802 O O . ASP B 1 111 ? -13.211 -19.703 -19.172 1 63.31 111 ASP B O 1
ATOM 1806 N N . ASN B 1 112 ? -11.242 -19.797 -19.219 1 54 112 ASN B N 1
ATOM 1807 C CA . ASN B 1 112 ? -11.375 -20.391 -20.547 1 54 112 ASN B CA 1
ATOM 1808 C C . ASN B 1 112 ? -11.836 -21.844 -20.469 1 54 112 ASN B C 1
ATOM 1810 O O . ASN B 1 112 ? -11.016 -22.75 -20.375 1 54 112 ASN B O 1
ATOM 1814 N N . SER B 1 113 ? -12.5 -22.328 -19.578 1 46.59 113 SER B N 1
ATOM 1815 C CA . SER B 1 113 ? -12.961 -23.688 -19.875 1 46.59 113 SER B CA 1
ATOM 1816 C C . SER B 1 113 ? -13.805 -23.719 -21.141 1 46.59 113 SER B C 1
ATOM 1818 O O . SER B 1 113 ? -14.555 -24.672 -21.375 1 46.59 113 SER B O 1
ATOM 1820 N N . GLU B 1 114 ? -13.898 -22.797 -22.062 1 41.5 114 GLU B N 1
ATOM 1821 C CA . GLU B 1 114 ? -14.555 -23.359 -23.234 1 41.5 114 GLU B CA 1
ATOM 1822 C C . GLU B 1 114 ? -13.789 -24.562 -23.766 1 41.5 114 GLU B C 1
ATOM 1824 O O . GLU B 1 114 ? -12.758 -24.391 -24.422 1 41.5 114 GLU B O 1
ATOM 1829 N N . SER B 1 115 ? -12.969 -25.391 -23.031 1 34.91 115 SER B N 1
ATOM 1830 C CA . SER B 1 115 ? -12.922 -26.594 -23.875 1 34.91 115 SER B CA 1
ATOM 1831 C C . SER B 1 115 ? -14.227 -27.375 -23.797 1 34.91 115 SER B C 1
ATOM 1833 O O . SER B 1 115 ? -14.875 -27.406 -22.734 1 34.91 115 SER B O 1
#